Protein AF-A0A913YX14-F1 (afdb_monomer_lite)

pLDDT: mean 78.48, std 20.58, range [33.69, 98.69]

InterPro domains:
  IPR015637 Uracil DNA glycosylase family 2 [PTHR12159] (102-197)
  IPR015637 Uracil DNA glycosylase family 2 [cd10028] (63-184)
  IPR036895 Uracil-DNA glycosylase-like domain superfamily [G3DSA:3.40.470.10] (45-101)
  IPR036895 Uracil-DNA glycosylase-like domain superfamily [G3DSA:3.40.470.10] (102-198)
  IPR036895 Uracil-DNA glycosylase-like domain superfamily [SSF52141] (63-187)

Structure (mmCIF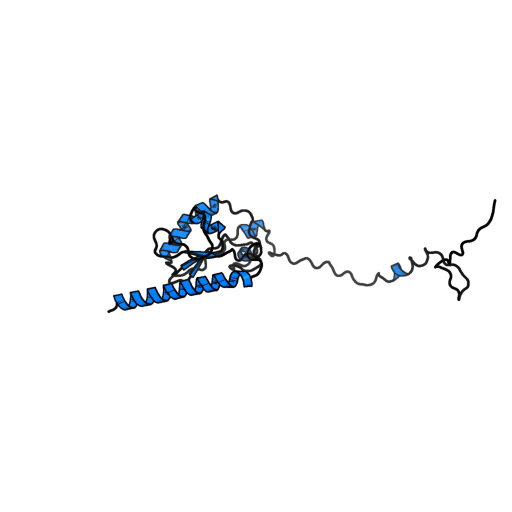, N/CA/C/O backbone):
data_AF-A0A913YX14-F1
#
_entry.id   AF-A0A913YX14-F1
#
loop_
_atom_site.group_PDB
_atom_site.id
_atom_site.type_symbol
_atom_site.label_atom_id
_atom_site.label_alt_id
_atom_site.label_comp_id
_atom_site.label_asym_id
_atom_site.label_entity_id
_atom_site.label_seq_id
_atom_site.pdbx_PDB_ins_code
_atom_site.Cartn_x
_atom_site.Cartn_y
_atom_site.Cartn_z
_atom_site.occupancy
_atom_site.B_iso_or_equiv
_atom_site.auth_seq_id
_atom_site.auth_comp_id
_atom_site.auth_asym_id
_atom_site.auth_atom_id
_atom_site.pdbx_PDB_model_num
ATOM 1 N N . MET A 1 1 ? 92.300 -2.527 -10.735 1.00 35.91 1 MET A N 1
ATOM 2 C CA . MET A 1 1 ? 92.884 -2.966 -12.023 1.00 35.91 1 MET A CA 1
ATOM 3 C C . MET A 1 1 ? 92.199 -4.258 -12.476 1.00 35.91 1 MET A C 1
ATOM 5 O O . MET A 1 1 ? 92.149 -5.190 -11.700 1.00 35.91 1 MET A O 1
ATOM 9 N N . SER A 1 2 ? 91.620 -4.239 -13.685 1.00 35.34 2 SER A N 1
ATOM 10 C CA . SER A 1 2 ? 91.289 -5.329 -14.642 1.00 35.34 2 SER A CA 1
ATOM 11 C C . SER A 1 2 ? 91.090 -6.815 -14.227 1.00 35.34 2 SER A C 1
ATOM 13 O O . SER A 1 2 ? 92.033 -7.446 -13.771 1.00 35.34 2 SER A O 1
ATOM 15 N N . ARG A 1 3 ? 89.960 -7.374 -14.738 1.00 33.69 3 ARG A N 1
ATOM 16 C CA . ARG A 1 3 ? 89.707 -8.730 -15.339 1.00 33.69 3 ARG A CA 1
ATOM 17 C C . ARG A 1 3 ? 89.518 -9.923 -14.370 1.00 33.69 3 ARG A C 1
ATOM 19 O O . ARG A 1 3 ? 90.285 -10.053 -13.439 1.00 33.69 3 ARG A O 1
ATOM 26 N N . LYS A 1 4 ? 88.592 -10.888 -14.544 1.00 34.22 4 LYS A N 1
ATOM 27 C CA . LYS A 1 4 ? 87.641 -11.271 -15.621 1.00 34.22 4 LYS A CA 1
ATOM 28 C C . LYS A 1 4 ? 86.562 -12.244 -15.060 1.00 34.22 4 LYS A C 1
ATOM 30 O O . LYS A 1 4 ? 86.900 -13.183 -14.360 1.00 34.22 4 LYS A O 1
ATOM 35 N N . THR A 1 5 ? 85.300 -12.003 -15.432 1.00 39.81 5 THR A N 1
ATOM 36 C CA . THR A 1 5 ? 84.195 -12.910 -15.857 1.00 39.81 5 THR A CA 1
ATOM 37 C C . THR A 1 5 ? 84.212 -14.427 -15.553 1.00 39.81 5 THR A C 1
ATOM 39 O O . THR A 1 5 ? 85.105 -15.122 -16.032 1.00 39.81 5 THR A O 1
ATOM 42 N N . LYS A 1 6 ? 83.086 -14.975 -15.056 1.00 36.31 6 LYS A N 1
ATOM 43 C CA . LYS A 1 6 ? 82.049 -15.690 -15.849 1.00 36.31 6 LYS A CA 1
ATOM 44 C C . LYS A 1 6 ? 80.858 -16.094 -14.961 1.00 36.31 6 LYS A C 1
ATOM 46 O O . LYS A 1 6 ? 81.024 -16.697 -13.914 1.00 36.31 6 LYS A O 1
ATOM 51 N N . SER A 1 7 ? 79.663 -15.726 -15.410 1.00 39.03 7 SER A N 1
ATOM 52 C CA . SER A 1 7 ? 78.374 -16.196 -14.914 1.00 39.03 7 SER A CA 1
ATOM 53 C C . SER A 1 7 ? 78.055 -17.554 -15.541 1.00 39.03 7 SER A C 1
ATOM 55 O O . SER A 1 7 ? 77.876 -17.617 -16.762 1.00 39.03 7 SER A O 1
ATOM 57 N N . ASP A 1 8 ? 77.913 -18.602 -14.739 1.00 40.41 8 ASP A N 1
ATOM 58 C CA . ASP A 1 8 ? 77.269 -19.836 -15.188 1.00 40.41 8 ASP A CA 1
ATOM 59 C C . ASP A 1 8 ? 75.753 -19.615 -15.183 1.00 40.41 8 ASP A C 1
ATOM 61 O O . ASP A 1 8 ? 75.059 -19.785 -14.183 1.00 40.41 8 ASP A O 1
ATOM 65 N N . ARG A 1 9 ? 75.235 -19.144 -16.323 1.00 42.22 9 ARG A N 1
ATOM 66 C CA . ARG A 1 9 ? 73.801 -19.159 -16.617 1.00 42.22 9 ARG A CA 1
ATOM 67 C C . ARG A 1 9 ? 73.435 -20.570 -17.054 1.00 42.22 9 ARG A C 1
ATOM 69 O O . ARG A 1 9 ? 73.739 -20.961 -18.178 1.00 42.22 9 ARG A O 1
ATOM 76 N N . PHE A 1 10 ? 72.770 -21.314 -16.179 1.00 44.78 10 PHE A N 1
ATOM 77 C CA . PHE A 1 10 ? 72.091 -22.546 -16.560 1.00 44.78 10 PHE A CA 1
ATOM 78 C C . PHE A 1 10 ? 70.948 -22.181 -17.523 1.00 44.78 10 PHE A C 1
ATOM 80 O O . PHE A 1 10 ? 70.023 -21.461 -17.147 1.00 44.78 10 PHE A O 1
ATOM 87 N N . SER A 1 11 ? 71.048 -22.606 -18.785 1.00 47.22 11 SER A N 1
ATOM 88 C CA . SER A 1 11 ? 69.952 -22.474 -19.749 1.00 47.22 11 SER A CA 1
ATOM 89 C C . SER A 1 11 ? 68.851 -23.471 -19.370 1.00 47.22 11 SER A C 1
ATOM 91 O O . SER A 1 11 ? 69.156 -24.659 -19.253 1.00 47.22 11 SER A O 1
ATOM 93 N N . PRO A 1 12 ? 67.585 -23.050 -19.206 1.00 48.34 12 PRO A N 1
ATOM 94 C CA . PRO A 1 12 ? 66.487 -23.953 -18.852 1.00 48.34 12 PRO A CA 1
ATOM 95 C C . PRO A 1 12 ? 66.099 -24.937 -19.977 1.00 48.34 12 PRO A C 1
ATOM 97 O O . PRO A 1 12 ? 65.164 -25.710 -19.801 1.00 48.34 12 PRO A O 1
ATOM 100 N N . TYR A 1 13 ? 66.816 -24.937 -21.108 1.00 51.72 13 TYR A N 1
ATOM 101 C CA . TYR A 1 13 ? 66.535 -25.755 -22.298 1.00 51.72 13 TYR A CA 1
ATOM 102 C C . TYR A 1 13 ? 67.605 -26.818 -22.599 1.00 51.72 13 TYR A C 1
ATOM 104 O O . TYR A 1 13 ? 67.686 -27.327 -23.719 1.00 51.72 13 TYR A O 1
ATOM 112 N N . PHE A 1 14 ? 68.451 -27.143 -21.619 1.00 46.97 14 PHE A N 1
ATOM 113 C CA . PHE A 1 14 ? 69.455 -28.196 -21.757 1.00 46.97 14 PHE A CA 1
ATOM 114 C C . PHE A 1 14 ? 68.941 -29.519 -21.172 1.00 46.97 14 PHE A C 1
ATOM 116 O O . PHE A 1 14 ? 68.835 -29.662 -19.953 1.00 46.97 14 PHE A O 1
ATOM 123 N N . ASP A 1 15 ? 68.642 -30.493 -22.036 1.00 57.53 15 ASP A N 1
ATOM 124 C CA . ASP A 1 15 ? 68.342 -31.865 -21.617 1.00 57.53 15 ASP A CA 1
ATOM 125 C C . ASP A 1 15 ? 69.644 -32.663 -21.452 1.00 57.53 15 ASP A C 1
ATOM 127 O O . ASP A 1 15 ? 70.332 -33.013 -22.415 1.00 57.53 15 ASP A O 1
ATOM 131 N N . SER A 1 16 ? 69.973 -32.985 -20.203 1.00 50.22 16 SER A N 1
ATOM 132 C CA . SER A 1 16 ? 71.196 -33.703 -19.840 1.00 50.22 16 SER A CA 1
ATOM 133 C C . SER A 1 16 ? 71.209 -35.177 -20.258 1.00 50.22 16 SER A C 1
ATOM 135 O O . SER A 1 16 ? 72.266 -35.803 -20.182 1.00 50.22 16 SER A O 1
ATOM 137 N N . ARG A 1 17 ? 70.085 -35.743 -20.726 1.00 54.53 17 ARG A N 1
ATOM 138 C CA . ARG A 1 17 ? 70.026 -37.132 -21.221 1.00 54.53 17 ARG A CA 1
ATOM 139 C C . ARG A 1 17 ? 70.311 -37.270 -22.715 1.00 54.53 17 ARG A C 1
ATOM 141 O O . ARG A 1 17 ? 70.798 -38.319 -23.125 1.00 54.53 17 ARG A O 1
ATOM 148 N N . SER A 1 18 ? 70.048 -36.239 -23.518 1.00 62.12 18 SER A N 1
ATOM 149 C CA . SER A 1 18 ? 70.254 -36.261 -24.976 1.00 62.12 18 SER A CA 1
ATOM 150 C C . SER A 1 18 ? 71.426 -35.394 -25.458 1.00 62.12 18 SER A C 1
ATOM 152 O O . SER A 1 18 ? 71.851 -35.528 -26.607 1.00 62.12 18 SER A O 1
ATOM 154 N N . GLY A 1 19 ? 71.975 -34.529 -24.595 1.00 50.75 19 GLY A N 1
ATOM 155 C CA . GLY A 1 19 ? 73.157 -33.710 -24.888 1.00 50.75 19 GLY A CA 1
ATOM 156 C C . GLY A 1 19 ? 72.923 -32.598 -25.917 1.00 50.75 19 GLY A C 1
ATOM 157 O O . GLY A 1 19 ? 73.887 -32.089 -26.490 1.00 50.75 19 GLY A O 1
ATOM 158 N N . LYS A 1 20 ? 71.663 -32.221 -26.175 1.00 51.16 20 LYS A N 1
ATOM 159 C CA . LYS A 1 20 ? 71.279 -31.196 -27.160 1.00 51.16 20 LYS A CA 1
ATOM 160 C C . LYS A 1 20 ? 70.560 -30.019 -26.494 1.00 51.16 20 LYS A C 1
ATOM 162 O O . LYS A 1 20 ? 69.880 -30.174 -25.484 1.00 51.16 20 LYS A O 1
ATOM 167 N N . CYS A 1 21 ? 70.721 -28.832 -27.080 1.00 46.94 21 CYS A N 1
ATOM 168 C CA . CYS A 1 21 ? 69.968 -27.629 -26.722 1.00 46.94 21 CYS A CA 1
ATOM 169 C C . CYS A 1 21 ? 68.785 -27.496 -27.692 1.00 46.94 21 CYS A C 1
ATOM 171 O O . CYS A 1 21 ? 69.006 -27.510 -28.905 1.00 46.94 21 CYS A O 1
ATOM 173 N N . HIS A 1 22 ? 67.559 -27.406 -27.175 1.00 51.97 22 HIS A N 1
ATOM 174 C CA . HIS A 1 22 ? 66.344 -27.262 -27.985 1.00 51.97 22 HIS A CA 1
ATOM 175 C C . HIS A 1 22 ? 65.897 -25.796 -28.055 1.00 51.97 22 HIS A C 1
ATOM 177 O O . HIS A 1 22 ? 65.994 -25.071 -27.066 1.00 51.97 22 HIS A O 1
ATOM 183 N N . ASP A 1 23 ? 65.417 -25.368 -29.225 1.00 51.97 23 ASP A N 1
ATOM 184 C CA . ASP A 1 23 ? 64.953 -23.998 -29.462 1.00 51.97 23 ASP A CA 1
ATOM 185 C C . ASP A 1 23 ? 63.479 -23.825 -29.051 1.00 51.97 23 ASP A C 1
ATOM 187 O O . ASP A 1 23 ? 62.656 -24.727 -29.238 1.00 51.97 23 ASP A O 1
ATOM 191 N N . ALA A 1 24 ? 63.136 -22.662 -28.494 1.00 52.28 24 ALA A N 1
ATOM 192 C CA . ALA A 1 24 ? 61.849 -22.409 -27.836 1.00 52.28 24 ALA A CA 1
ATOM 193 C C . ALA A 1 24 ? 60.639 -22.443 -28.792 1.00 52.28 24 ALA A C 1
ATOM 195 O O . ALA A 1 24 ? 59.508 -22.600 -28.341 1.00 52.28 24 ALA A O 1
ATOM 196 N N . GLN A 1 25 ? 60.861 -22.331 -30.104 1.00 55.25 25 GLN A N 1
ATOM 197 C CA . GLN A 1 25 ? 59.789 -22.312 -31.106 1.00 55.25 25 GLN A CA 1
ATOM 198 C C . GLN A 1 25 ? 59.193 -23.696 -31.407 1.00 55.25 25 GLN A C 1
ATOM 200 O O . GLN A 1 25 ? 58.053 -23.773 -31.848 1.00 55.25 25 GLN A O 1
ATOM 205 N N . GLN A 1 26 ? 59.901 -24.799 -31.137 1.00 51.81 26 GLN A N 1
ATOM 206 C CA . GLN A 1 26 ? 59.455 -26.133 -31.579 1.00 51.81 26 GLN A CA 1
ATOM 207 C C . GLN A 1 26 ? 58.460 -26.834 -30.636 1.00 51.81 26 GLN A C 1
ATOM 209 O O . GLN A 1 26 ? 57.865 -27.831 -31.027 1.00 51.81 26 GLN A O 1
ATOM 214 N N . LEU A 1 27 ? 58.230 -26.319 -29.423 1.00 48.91 27 LEU A N 1
ATOM 215 C CA . LEU A 1 27 ? 57.222 -26.867 -28.495 1.00 48.91 27 LEU A CA 1
ATOM 216 C C . LEU A 1 27 ? 55.849 -26.189 -28.611 1.00 48.91 27 LEU A C 1
ATOM 218 O O . LEU A 1 27 ? 54.886 -26.662 -28.008 1.00 48.91 27 LEU A O 1
ATOM 222 N N . GLN A 1 28 ? 55.744 -25.099 -29.375 1.00 50.16 28 GLN A N 1
ATOM 223 C CA . GLN A 1 28 ? 54.485 -24.374 -29.554 1.00 50.16 28 GLN A CA 1
ATOM 224 C C . GLN A 1 28 ? 53.610 -24.998 -30.654 1.00 50.16 28 GLN A C 1
ATOM 226 O O . GLN A 1 28 ? 52.394 -25.050 -30.502 1.00 50.16 28 GLN A O 1
ATOM 231 N N . ASP A 1 29 ? 54.220 -25.592 -31.683 1.00 42.31 29 ASP A N 1
ATOM 232 C CA . ASP A 1 29 ? 53.485 -26.157 -32.822 1.00 42.31 29 ASP A CA 1
ATOM 233 C C . ASP A 1 29 ? 52.867 -27.548 -32.546 1.00 42.31 29 ASP A C 1
ATOM 235 O O . ASP A 1 29 ? 51.901 -27.938 -33.204 1.00 42.31 29 ASP A O 1
ATOM 239 N N . GLU A 1 30 ? 53.346 -28.303 -31.545 1.00 41.38 30 GLU A N 1
ATOM 240 C CA . GLU A 1 30 ? 52.753 -29.609 -31.191 1.00 41.38 30 GLU A CA 1
ATOM 241 C C . GLU A 1 30 ? 51.518 -29.506 -30.278 1.00 41.38 30 GLU A C 1
ATOM 243 O O . GLU A 1 30 ? 50.657 -30.390 -30.323 1.00 41.38 30 GLU A O 1
ATOM 248 N N . GLN A 1 31 ? 51.363 -28.426 -29.499 1.00 44.22 31 GLN A N 1
ATOM 249 C CA . GLN A 1 31 ? 50.178 -28.231 -28.644 1.00 44.22 31 GLN A CA 1
ATOM 250 C C . GLN A 1 31 ? 48.944 -27.736 -29.417 1.00 44.22 31 GLN A C 1
ATOM 252 O O . GLN A 1 31 ? 47.815 -28.042 -29.021 1.00 44.22 31 GLN A O 1
ATOM 257 N N . ASP A 1 32 ? 49.133 -27.061 -30.554 1.00 42.53 32 ASP A N 1
ATOM 258 C CA . ASP A 1 32 ? 48.031 -26.513 -31.357 1.00 42.53 32 ASP A CA 1
ATOM 259 C C . ASP A 1 32 ? 47.361 -27.542 -32.292 1.00 42.53 32 ASP A C 1
ATOM 261 O O . ASP A 1 32 ? 46.263 -27.302 -32.799 1.00 42.53 32 ASP A O 1
ATOM 265 N N . SER A 1 33 ? 47.940 -28.737 -32.478 1.00 41.22 33 SER A N 1
ATOM 266 C CA . SER A 1 33 ? 47.379 -29.750 -33.394 1.00 41.22 33 SER A CA 1
ATOM 267 C C . SER A 1 33 ? 46.346 -30.705 -32.764 1.00 41.22 33 SER A C 1
ATOM 269 O O . SER A 1 33 ? 45.585 -31.348 -33.492 1.00 41.22 33 SER A O 1
ATOM 271 N N . GLN A 1 34 ? 46.240 -30.775 -31.428 1.00 46.25 34 GLN A N 1
ATOM 272 C CA . GLN A 1 34 ? 45.326 -31.704 -30.731 1.00 46.25 34 GLN A CA 1
ATOM 273 C C . GLN A 1 34 ? 44.013 -31.089 -30.208 1.00 46.25 34 GLN A C 1
ATOM 275 O O . GLN A 1 34 ? 43.142 -31.825 -29.743 1.00 46.25 34 GLN A O 1
ATOM 280 N N . THR A 1 35 ? 43.787 -29.778 -30.330 1.00 38.97 35 THR A N 1
ATOM 281 C CA . THR A 1 35 ? 42.553 -29.131 -29.825 1.00 38.97 35 THR A CA 1
ATOM 282 C C . THR A 1 35 ? 41.405 -29.056 -30.846 1.00 38.97 35 THR A C 1
ATOM 284 O O . THR A 1 35 ? 40.306 -28.608 -30.517 1.00 38.97 35 THR A O 1
ATOM 287 N N . SER A 1 36 ? 41.582 -29.577 -32.065 1.00 39.69 36 SER A N 1
ATOM 288 C CA . SER A 1 36 ? 40.618 -29.438 -33.175 1.00 39.69 36 SER A CA 1
ATOM 289 C C . SER A 1 36 ? 39.497 -30.495 -33.245 1.00 39.69 36 SER A C 1
ATOM 291 O O . SER A 1 36 ? 38.792 -30.583 -34.252 1.00 39.69 36 SER A O 1
ATOM 293 N N . LYS A 1 37 ? 39.259 -31.287 -32.188 1.00 46.41 37 LYS A N 1
ATOM 294 C CA . LYS A 1 37 ? 38.166 -32.288 -32.150 1.00 46.41 37 LYS A CA 1
ATOM 295 C C . LYS A 1 37 ? 37.325 -32.257 -30.871 1.00 46.41 37 LYS A C 1
ATOM 297 O O . LYS A 1 37 ? 37.043 -33.288 -30.271 1.00 46.41 37 LYS A O 1
ATOM 302 N N . LEU A 1 38 ? 36.842 -31.080 -30.484 1.00 39.75 38 LEU A N 1
ATOM 303 C CA . LEU A 1 38 ? 35.671 -30.955 -29.611 1.00 39.75 38 LEU A CA 1
ATOM 304 C C . LEU A 1 38 ? 34.629 -30.118 -30.348 1.00 39.75 38 LEU A C 1
ATOM 306 O O . LEU A 1 38 ? 34.798 -28.918 -30.539 1.00 39.75 38 LEU A O 1
ATOM 310 N N . GLY A 1 39 ? 33.575 -30.791 -30.818 1.00 39.62 39 GLY A N 1
ATOM 311 C CA . GLY A 1 39 ? 32.507 -30.193 -31.610 1.00 39.62 39 GLY A CA 1
ATOM 312 C C . GLY A 1 39 ? 31.991 -28.894 -30.996 1.00 39.62 39 GLY A C 1
ATOM 313 O O . GLY A 1 39 ? 31.708 -28.820 -29.797 1.00 39.62 39 GLY A O 1
ATOM 314 N N . SER A 1 40 ? 31.864 -27.873 -31.840 1.00 40.78 40 SER A N 1
ATOM 315 C CA . SER A 1 40 ? 31.300 -26.576 -31.496 1.00 40.78 40 SER A CA 1
ATOM 316 C C . SER A 1 40 ? 29.893 -26.764 -30.926 1.00 40.78 40 SER A C 1
ATOM 318 O O . SER A 1 40 ? 28.917 -26.911 -31.666 1.00 40.78 40 SER A O 1
ATOM 320 N N . LYS A 1 41 ? 29.752 -26.754 -29.598 1.00 48.00 41 LYS A N 1
ATOM 321 C CA . LYS A 1 41 ? 28.442 -26.528 -28.991 1.00 48.00 41 LYS A CA 1
ATOM 322 C C . LYS A 1 41 ? 28.035 -25.122 -29.411 1.00 48.00 41 LYS A C 1
ATOM 324 O O . LYS A 1 41 ? 28.685 -24.159 -29.009 1.00 48.00 41 LYS A O 1
ATOM 329 N N . SER A 1 42 ? 26.992 -25.008 -30.240 1.00 41.03 42 SER A N 1
ATOM 330 C CA . SER A 1 42 ? 26.415 -23.710 -30.597 1.00 41.03 42 SER A CA 1
ATOM 331 C C . SER A 1 42 ? 26.223 -22.895 -29.314 1.00 41.03 42 SER A C 1
ATOM 333 O O . SER A 1 42 ? 25.765 -23.487 -28.324 1.00 41.03 42 SER A O 1
ATOM 335 N N . PRO A 1 43 ? 26.525 -21.586 -29.287 1.00 46.28 43 PRO A N 1
ATOM 336 C CA . PRO A 1 43 ? 26.246 -20.777 -28.112 1.00 46.28 43 PRO A CA 1
ATOM 337 C C . PRO A 1 43 ? 24.769 -20.969 -27.764 1.00 46.28 43 PRO A C 1
ATOM 339 O O . PRO A 1 43 ? 23.896 -20.668 -28.579 1.00 46.28 43 PRO A O 1
ATOM 342 N N . ARG A 1 44 ? 24.476 -21.548 -26.587 1.00 48.31 44 ARG A N 1
ATOM 343 C CA . ARG A 1 44 ? 23.097 -21.649 -26.097 1.00 48.31 44 ARG A CA 1
ATOM 344 C C . ARG A 1 44 ? 22.567 -20.223 -26.106 1.00 48.31 44 ARG A C 1
ATOM 346 O O . ARG A 1 44 ? 23.025 -19.410 -25.302 1.00 48.31 44 ARG A O 1
ATOM 353 N N . LYS A 1 45 ? 21.659 -19.907 -27.038 1.00 51.69 45 LYS A N 1
ATOM 354 C CA . LYS A 1 45 ? 20.959 -18.621 -27.054 1.00 51.69 45 LYS A CA 1
ATOM 355 C C . LYS A 1 45 ? 20.442 -18.425 -25.633 1.00 51.69 45 LYS A C 1
ATOM 357 O O . LYS A 1 45 ? 19.685 -19.266 -25.148 1.00 51.69 45 LYS A O 1
ATOM 362 N N . ARG A 1 46 ? 20.921 -17.390 -24.930 1.00 53.38 46 ARG A N 1
ATOM 363 C CA . ARG A 1 46 ? 20.366 -17.027 -23.620 1.00 53.38 46 ARG A CA 1
ATOM 364 C C . ARG A 1 46 ? 18.862 -16.934 -23.831 1.00 53.38 46 ARG A C 1
ATOM 366 O O . ARG A 1 46 ? 18.433 -16.163 -24.687 1.00 53.38 46 ARG A O 1
ATOM 373 N N . ALA A 1 47 ? 18.096 -17.755 -23.114 1.00 60.50 47 ALA A N 1
ATOM 374 C CA . ALA A 1 47 ? 16.646 -17.672 -23.157 1.00 60.50 47 ALA A CA 1
ATOM 375 C C . ALA A 1 47 ? 16.274 -16.206 -22.920 1.00 60.50 47 ALA A C 1
ATOM 377 O O . ALA A 1 47 ? 16.733 -15.597 -21.945 1.00 60.50 47 ALA A O 1
ATOM 378 N N . ARG A 1 48 ? 15.545 -15.611 -23.867 1.00 68.50 48 ARG A N 1
ATOM 379 C CA . ARG A 1 48 ? 15.108 -14.226 -23.736 1.00 68.50 48 ARG A CA 1
ATOM 380 C C . ARG A 1 48 ? 14.279 -14.135 -22.458 1.00 68.50 48 ARG A C 1
ATOM 382 O O . ARG A 1 48 ? 13.351 -14.913 -22.254 1.00 68.50 48 ARG A O 1
ATOM 389 N N . LYS A 1 49 ? 14.657 -13.212 -21.574 1.00 77.88 49 LYS A N 1
ATOM 390 C CA . LYS A 1 49 ? 14.113 -13.107 -20.212 1.00 77.88 49 LYS A CA 1
ATOM 391 C C . LYS A 1 49 ? 12.584 -12.932 -20.179 1.00 77.88 49 LYS A C 1
ATOM 393 O O . LYS A 1 49 ? 11.965 -13.327 -19.197 1.00 77.88 49 LYS A O 1
ATOM 398 N N . TYR A 1 50 ? 12.014 -12.357 -21.238 1.00 86.12 50 TYR A N 1
ATOM 399 C CA . TYR A 1 50 ? 10.594 -12.033 -21.387 1.00 86.12 50 TYR A CA 1
ATOM 400 C C . TYR A 1 50 ? 9.981 -12.663 -22.653 1.00 86.12 50 TYR A C 1
ATOM 402 O O . TYR A 1 50 ? 9.099 -12.084 -23.282 1.00 86.12 50 TYR A O 1
ATOM 410 N N . GLY A 1 51 ? 10.467 -13.841 -23.062 1.00 86.31 51 GLY A N 1
ATOM 411 C CA . GLY A 1 51 ? 10.036 -14.463 -24.318 1.00 86.31 51 GLY A CA 1
ATOM 412 C C . GLY A 1 51 ? 10.379 -13.572 -25.512 1.00 86.31 51 GLY A C 1
ATOM 413 O O . GLY A 1 51 ? 11.506 -13.092 -25.606 1.00 86.31 51 GLY A O 1
ATOM 414 N N . ASP A 1 52 ? 9.420 -13.323 -26.400 1.00 88.56 52 ASP A N 1
ATOM 415 C CA . ASP A 1 52 ? 9.629 -12.475 -27.582 1.00 88.56 52 ASP A CA 1
ATOM 416 C C . ASP A 1 52 ? 9.343 -10.986 -27.363 1.00 88.56 52 ASP A C 1
ATOM 418 O O . ASP A 1 52 ? 9.565 -10.192 -28.273 1.00 88.56 52 ASP A O 1
ATOM 422 N N . MET A 1 53 ? 8.925 -10.597 -26.156 1.00 88.12 53 MET A N 1
ATOM 423 C CA . MET A 1 53 ? 8.626 -9.204 -25.832 1.00 88.12 53 MET A CA 1
ATOM 424 C C . MET A 1 53 ? 9.890 -8.410 -25.485 1.00 88.12 53 MET A C 1
ATOM 426 O O . MET A 1 53 ? 10.793 -8.886 -24.784 1.00 88.12 53 MET A O 1
ATOM 430 N N . THR A 1 54 ? 9.920 -7.161 -25.930 1.00 89.50 54 THR A N 1
ATOM 431 C CA . THR A 1 54 ? 10.876 -6.137 -25.490 1.00 89.50 54 THR A CA 1
ATOM 432 C C . THR A 1 54 ? 10.555 -5.650 -24.072 1.00 89.50 54 THR A C 1
ATOM 434 O O . THR A 1 54 ? 9.447 -5.837 -23.567 1.00 89.50 54 THR A O 1
ATOM 437 N N . GLU A 1 55 ? 11.519 -5.006 -23.399 1.00 85.19 55 GLU A N 1
ATOM 438 C CA . GLU A 1 55 ? 11.265 -4.437 -22.065 1.00 85.19 55 GLU A CA 1
ATOM 439 C C . GLU A 1 55 ? 10.154 -3.373 -22.109 1.00 85.19 55 GLU A C 1
ATOM 441 O O . GLU A 1 55 ? 9.298 -3.374 -21.228 1.00 85.19 55 GLU A O 1
ATOM 446 N N . ASP A 1 56 ? 10.101 -2.547 -23.158 1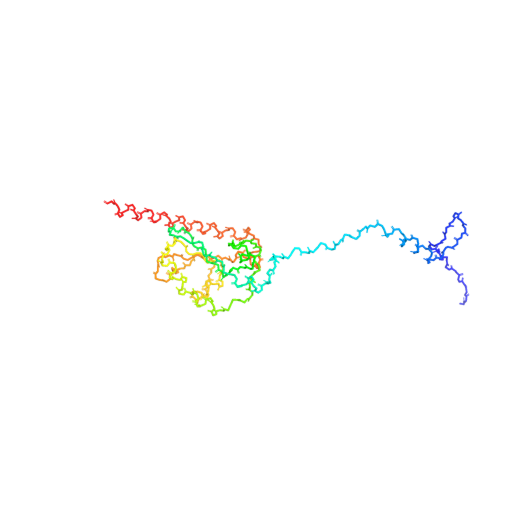.00 85.12 56 ASP A N 1
ATOM 447 C CA . ASP A 1 56 ? 9.085 -1.498 -23.329 1.00 85.12 56 ASP A CA 1
ATOM 448 C C . ASP A 1 56 ? 7.671 -2.061 -23.515 1.00 85.12 56 ASP A C 1
ATOM 450 O O . ASP A 1 56 ? 6.701 -1.509 -22.993 1.00 85.12 56 ASP A O 1
ATOM 454 N N . GLU A 1 57 ? 7.529 -3.176 -24.235 1.00 89.25 57 GLU A N 1
ATOM 455 C CA . GLU A 1 57 ? 6.242 -3.869 -24.366 1.00 89.25 57 GLU A CA 1
ATOM 456 C C . GLU A 1 57 ? 5.799 -4.464 -23.030 1.00 89.25 57 GLU A C 1
ATOM 458 O O . GLU A 1 57 ? 4.630 -4.351 -22.663 1.00 89.25 57 GLU A O 1
ATOM 463 N N . VAL A 1 58 ? 6.732 -5.034 -22.262 1.00 88.06 58 VAL A N 1
ATOM 464 C CA . VAL A 1 58 ? 6.444 -5.549 -20.917 1.00 88.06 58 VAL A CA 1
ATOM 465 C C . VAL A 1 58 ? 6.075 -4.419 -19.952 1.00 88.06 58 VAL A C 1
ATOM 467 O O . VAL A 1 58 ? 5.208 -4.619 -19.103 1.00 88.06 58 VAL A O 1
ATOM 470 N N . MET A 1 59 ? 6.673 -3.227 -20.074 1.00 82.50 59 MET A N 1
ATOM 471 C CA . MET A 1 59 ? 6.319 -2.068 -19.238 1.00 82.50 59 MET A CA 1
ATOM 472 C C . MET A 1 59 ? 4.877 -1.596 -19.442 1.00 82.50 59 MET A C 1
ATOM 474 O O . MET A 1 59 ? 4.297 -1.035 -18.515 1.00 82.50 59 MET A O 1
ATOM 478 N N . LYS A 1 60 ? 4.300 -1.825 -20.626 1.00 86.44 60 LYS A N 1
ATOM 479 C CA . LYS A 1 60 ? 2.913 -1.452 -20.945 1.00 86.44 60 LYS A CA 1
ATOM 480 C C . LYS A 1 60 ? 1.885 -2.462 -20.430 1.00 86.44 60 LYS A C 1
ATOM 482 O O . LYS A 1 60 ? 0.691 -2.172 -20.459 1.00 86.44 60 LYS A O 1
ATOM 487 N N . LEU A 1 61 ? 2.319 -3.640 -19.976 1.00 88.12 61 LEU A N 1
ATOM 488 C CA . LEU A 1 61 ? 1.412 -4.641 -19.425 1.00 88.12 61 LEU A CA 1
ATOM 489 C C . LEU A 1 61 ? 0.867 -4.183 -18.071 1.00 88.12 61 LEU A C 1
ATOM 491 O O . LEU A 1 61 ? 1.616 -3.879 -17.140 1.00 88.12 61 LEU A O 1
ATOM 495 N N . LEU A 1 62 ? -0.458 -4.203 -17.953 1.00 86.50 62 LEU A N 1
ATOM 496 C CA . LEU A 1 62 ? -1.140 -3.994 -16.685 1.00 86.50 62 LEU A CA 1
ATOM 497 C C . LEU A 1 62 ? -1.128 -5.287 -15.872 1.00 86.50 62 LEU A C 1
ATOM 499 O O . LEU A 1 62 ? -1.316 -6.382 -16.403 1.00 86.50 62 LEU A O 1
ATOM 503 N N . LEU A 1 63 ? -0.941 -5.149 -14.562 1.00 88.38 63 LEU A N 1
ATOM 504 C CA . LEU A 1 63 ? -1.086 -6.248 -13.620 1.00 88.38 63 LEU A CA 1
ATOM 505 C C . LEU A 1 63 ? -2.442 -6.104 -12.915 1.00 88.38 63 LEU A C 1
ATOM 507 O O . LEU A 1 63 ? -2.620 -5.116 -12.205 1.00 88.38 63 LEU A O 1
ATOM 511 N N . PRO A 1 64 ? -3.387 -7.047 -13.087 1.00 90.50 64 PRO A N 1
ATOM 512 C CA . PRO A 1 64 ? -4.700 -6.940 -12.465 1.00 90.50 64 PRO A CA 1
ATOM 513 C C . PRO A 1 64 ? -4.627 -6.873 -10.937 1.00 90.50 64 PRO A C 1
ATOM 515 O O . PRO A 1 64 ? -3.886 -7.633 -10.295 1.00 90.50 64 PRO A O 1
ATOM 518 N N . ASP A 1 65 ? -5.451 -6.001 -10.360 1.00 93.00 65 ASP A N 1
ATOM 519 C CA . ASP A 1 65 ? -5.657 -5.931 -8.917 1.00 93.00 65 ASP A CA 1
ATOM 520 C C . ASP A 1 65 ? -6.246 -7.255 -8.410 1.00 93.00 65 ASP A C 1
ATOM 522 O O . ASP A 1 65 ? -7.177 -7.814 -8.992 1.00 93.00 65 ASP A O 1
ATOM 526 N N . ARG A 1 66 ? -5.696 -7.772 -7.308 1.00 94.06 66 ARG A N 1
ATOM 527 C CA . ARG A 1 66 ? -6.205 -8.965 -6.616 1.00 94.06 66 ARG A CA 1
ATOM 528 C C . ARG A 1 66 ? -6.897 -8.517 -5.336 1.00 94.06 66 ARG A C 1
ATOM 530 O O . ARG A 1 66 ? -6.292 -8.529 -4.270 1.00 94.06 66 ARG A O 1
ATOM 537 N N . VAL A 1 67 ? -8.131 -8.043 -5.481 1.00 94.38 67 VAL A N 1
ATOM 538 C CA . VAL A 1 67 ? -8.917 -7.434 -4.402 1.00 94.38 67 VAL A CA 1
ATOM 539 C C . VAL A 1 67 ? -10.316 -8.030 -4.349 1.00 94.38 67 VAL A C 1
ATOM 541 O O . VAL A 1 67 ? -10.885 -8.361 -5.386 1.00 94.38 67 VAL A O 1
ATOM 544 N N . ASP A 1 68 ? -10.860 -8.125 -3.143 1.00 92.25 68 ASP A N 1
ATOM 545 C CA . ASP A 1 68 ? -12.224 -8.573 -2.869 1.00 92.25 68 ASP A CA 1
ATOM 546 C C . ASP A 1 68 ? -12.772 -7.814 -1.647 1.00 92.25 68 ASP A C 1
ATOM 548 O O . ASP A 1 68 ? -12.058 -7.005 -1.050 1.00 92.25 68 ASP A O 1
ATOM 552 N N . GLN A 1 69 ? -14.031 -8.027 -1.285 1.00 90.56 69 GLN A N 1
ATOM 553 C CA . GLN A 1 69 ? -14.594 -7.520 -0.035 1.00 90.56 69 GLN A CA 1
ATOM 554 C C . GLN A 1 69 ? -14.034 -8.275 1.181 1.00 90.56 69 GLN A C 1
ATOM 556 O O . GLN A 1 69 ? -13.511 -9.381 1.058 1.00 90.56 69 GLN A O 1
ATOM 561 N N . ASN A 1 70 ? -14.171 -7.683 2.373 1.00 91.75 70 ASN A N 1
ATOM 562 C CA . ASN A 1 70 ? -13.776 -8.289 3.656 1.00 91.75 70 ASN A CA 1
ATOM 563 C C . ASN A 1 70 ? -12.279 -8.637 3.751 1.00 91.75 70 ASN A C 1
ATOM 565 O O . ASN A 1 70 ? -11.891 -9.643 4.349 1.00 91.75 70 ASN A O 1
ATOM 569 N N . LEU A 1 71 ? -11.421 -7.813 3.148 1.00 96.25 71 LEU A N 1
ATOM 570 C CA . LEU A 1 71 ? -9.976 -8.006 3.227 1.00 96.25 71 LEU A CA 1
ATOM 571 C C . LEU A 1 71 ? -9.457 -7.683 4.631 1.00 96.25 71 LEU A C 1
ATOM 573 O O . LEU A 1 71 ? -9.665 -6.593 5.153 1.00 96.25 71 LEU A O 1
ATOM 577 N N . ASP A 1 72 ? -8.669 -8.588 5.204 1.00 97.62 72 ASP A N 1
ATOM 578 C CA . ASP A 1 72 ? -7.902 -8.281 6.413 1.00 97.62 72 ASP A CA 1
ATOM 579 C C . ASP A 1 72 ? -6.828 -7.209 6.107 1.00 97.62 72 ASP A C 1
ATOM 581 O O . ASP A 1 72 ? -6.632 -6.265 6.865 1.00 97.62 72 ASP A O 1
ATOM 585 N N . ILE A 1 73 ? -6.112 -7.340 4.984 1.00 98.31 73 ILE A N 1
ATOM 586 C CA . ILE A 1 73 ? -5.018 -6.437 4.598 1.00 98.31 73 ILE A CA 1
ATOM 587 C C . ILE A 1 73 ? -5.090 -6.162 3.096 1.00 98.31 73 ILE A C 1
ATOM 589 O O . ILE A 1 73 ? -5.178 -7.094 2.296 1.00 98.31 73 ILE A O 1
ATOM 593 N N . LEU A 1 74 ? -4.957 -4.893 2.709 1.00 98.00 74 LEU A N 1
ATOM 594 C CA . LEU A 1 74 ? -4.703 -4.486 1.327 1.00 98.00 74 LEU A CA 1
ATOM 595 C C . LEU A 1 74 ? -3.245 -4.039 1.168 1.00 98.00 74 LEU A C 1
ATOM 597 O O . LEU A 1 74 ? -2.857 -3.003 1.702 1.00 98.00 74 LEU A O 1
ATOM 601 N N . PHE A 1 75 ? -2.440 -4.784 0.407 1.00 97.31 75 PHE A N 1
ATOM 602 C CA . PHE A 1 75 ? -1.081 -4.359 0.055 1.00 97.31 75 PHE A CA 1
ATOM 603 C C . PHE A 1 75 ? -1.086 -3.394 -1.135 1.00 97.31 75 PHE A C 1
ATOM 605 O O . PHE A 1 75 ? -1.605 -3.709 -2.204 1.00 97.31 75 PHE A O 1
ATOM 612 N N . ILE A 1 76 ? -0.436 -2.246 -0.964 1.00 95.69 76 ILE A N 1
ATOM 613 C CA . ILE A 1 76 ? -0.332 -1.168 -1.947 1.00 95.69 76 ILE A CA 1
ATOM 614 C C . ILE A 1 76 ? 1.136 -1.056 -2.363 1.00 95.69 76 ILE A C 1
ATOM 616 O O . ILE A 1 76 ? 2.000 -0.650 -1.583 1.00 95.69 76 ILE A O 1
ATOM 620 N N . GLY A 1 77 ? 1.436 -1.491 -3.585 1.00 91.38 77 GLY A N 1
ATOM 621 C CA . GLY A 1 77 ? 2.768 -1.401 -4.184 1.00 91.38 77 GLY A CA 1
ATOM 622 C C . GLY A 1 77 ? 2.967 -0.124 -5.001 1.00 91.38 77 GLY A C 1
ATOM 623 O O . GLY A 1 77 ? 2.035 0.633 -5.228 1.00 91.38 77 GLY A O 1
ATOM 624 N N . ILE A 1 78 ? 4.200 0.095 -5.467 1.00 85.44 78 ILE A N 1
ATOM 625 C CA . ILE A 1 78 ? 4.540 1.264 -6.294 1.00 85.44 78 ILE A CA 1
ATOM 626 C C . ILE A 1 78 ? 3.980 1.128 -7.711 1.00 85.44 78 ILE A C 1
ATOM 628 O O . ILE A 1 78 ? 3.298 2.020 -8.178 1.00 85.44 78 ILE A O 1
ATOM 632 N N . ASN A 1 79 ? 4.343 0.040 -8.390 1.00 81.94 79 ASN A N 1
ATOM 633 C CA . ASN A 1 79 ? 3.870 -0.401 -9.705 1.00 81.94 79 ASN A CA 1
ATOM 634 C C . ASN A 1 79 ? 4.454 -1.797 -9.964 1.00 81.94 79 ASN A C 1
ATOM 636 O O . ASN A 1 79 ? 5.457 -2.166 -9.323 1.00 81.94 79 ASN A O 1
ATOM 640 N N . PRO A 1 80 ? 3.876 -2.578 -10.895 1.00 82.19 80 PRO A N 1
ATOM 641 C CA . PRO A 1 80 ? 4.432 -3.870 -11.262 1.00 82.19 80 PRO A CA 1
ATOM 642 C C . PRO A 1 80 ? 5.861 -3.713 -11.799 1.00 82.19 80 PRO A C 1
ATOM 644 O O . PRO A 1 80 ? 6.140 -2.898 -12.673 1.00 82.19 80 PRO A O 1
ATOM 647 N N . GLY A 1 81 ? 6.797 -4.504 -11.269 1.00 85.00 81 GLY A N 1
ATOM 648 C CA . GLY A 1 81 ? 8.109 -4.663 -11.901 1.00 85.00 81 GLY A CA 1
ATOM 649 C C . GLY A 1 81 ? 7.988 -5.492 -13.181 1.00 85.00 81 GLY A C 1
ATOM 650 O O . GLY A 1 81 ? 7.058 -6.287 -13.299 1.00 85.00 81 GLY A O 1
ATOM 651 N N . LEU A 1 82 ? 8.957 -5.384 -14.097 1.00 86.06 82 LEU A N 1
ATOM 652 C CA . LEU A 1 82 ? 8.933 -6.084 -15.396 1.00 86.06 82 LEU A CA 1
ATOM 653 C C . LEU A 1 82 ? 8.591 -7.579 -15.285 1.00 86.06 82 LEU A C 1
ATOM 655 O O . LEU A 1 82 ? 7.778 -8.101 -16.034 1.00 86.06 82 LEU A O 1
ATOM 659 N N . THR A 1 83 ? 9.193 -8.283 -14.323 1.00 88.19 83 THR A N 1
ATOM 660 C CA . THR A 1 83 ? 8.922 -9.714 -14.112 1.00 88.19 83 THR A CA 1
ATOM 661 C C . THR A 1 83 ? 7.487 -9.969 -13.650 1.00 88.19 83 THR A C 1
ATOM 663 O O . THR A 1 83 ? 6.888 -10.953 -14.068 1.00 88.19 83 THR A O 1
ATOM 666 N N . SER A 1 84 ? 6.942 -9.103 -12.794 1.00 89.56 84 SER A N 1
ATOM 667 C CA . SER A 1 84 ? 5.562 -9.203 -12.310 1.00 89.56 84 SER A CA 1
ATOM 668 C C . SER A 1 84 ? 4.561 -8.908 -13.424 1.00 89.56 84 SER A C 1
ATOM 670 O O . SER A 1 84 ? 3.582 -9.633 -13.556 1.00 89.56 84 SER A O 1
ATOM 672 N N . ALA A 1 85 ? 4.846 -7.893 -14.246 1.00 89.38 85 ALA A N 1
ATOM 673 C CA . ALA A 1 85 ? 4.052 -7.532 -15.415 1.00 89.38 85 ALA A CA 1
ATOM 674 C C . ALA A 1 85 ? 4.036 -8.673 -16.445 1.00 89.38 85 ALA A C 1
ATOM 676 O O . ALA A 1 85 ? 2.971 -9.159 -16.807 1.00 89.38 85 ALA A O 1
ATOM 677 N N . TYR A 1 86 ? 5.213 -9.190 -16.816 1.00 90.19 86 TYR A N 1
ATOM 678 C CA . TYR A 1 86 ? 5.347 -10.306 -17.757 1.00 90.19 86 TYR A CA 1
ATOM 679 C C . TYR A 1 86 ? 4.661 -11.590 -17.271 1.00 90.19 86 TYR A C 1
ATOM 681 O O . TYR A 1 86 ? 3.999 -12.273 -18.043 1.00 90.19 86 TYR A O 1
ATOM 689 N N . LYS A 1 87 ? 4.817 -11.936 -15.986 1.00 89.81 87 LYS A N 1
ATOM 690 C CA . LYS A 1 87 ? 4.214 -13.153 -15.424 1.00 89.81 87 LYS A CA 1
ATOM 691 C C . LYS A 1 87 ? 2.733 -12.996 -15.071 1.00 89.81 87 LYS A C 1
ATOM 693 O O . LYS A 1 87 ? 2.095 -14.002 -14.794 1.00 89.81 87 LYS A O 1
ATOM 698 N N . GLY A 1 88 ? 2.201 -11.775 -14.983 1.00 90.38 88 GLY A N 1
ATOM 699 C CA . GLY A 1 88 ? 0.847 -11.541 -14.468 1.00 90.38 88 GLY A CA 1
ATOM 700 C C . GLY A 1 88 ? 0.682 -11.871 -12.975 1.00 90.38 88 GLY A C 1
ATOM 701 O O . GLY A 1 88 ? -0.429 -12.140 -12.514 1.00 90.38 88 GLY A O 1
ATOM 702 N N . HIS A 1 89 ? 1.776 -11.853 -12.206 1.00 91.19 89 HIS A N 1
ATOM 703 C CA . HIS A 1 89 ? 1.794 -12.205 -10.785 1.00 91.19 89 HIS A CA 1
ATOM 704 C C . HIS A 1 89 ? 2.476 -11.121 -9.945 1.00 91.19 89 HIS A C 1
ATOM 706 O O . HIS A 1 89 ? 3.580 -10.669 -10.254 1.00 91.19 89 HIS A O 1
ATOM 712 N N . HIS A 1 90 ? 1.839 -10.731 -8.839 1.00 90.56 90 HIS A N 1
ATOM 713 C CA . HIS A 1 90 ? 2.395 -9.770 -7.883 1.00 90.56 90 HIS A CA 1
ATOM 714 C C . HIS A 1 90 ? 3.680 -10.320 -7.247 1.00 90.56 90 HIS A C 1
ATOM 716 O O . HIS A 1 90 ? 3.746 -11.485 -6.870 1.00 90.56 90 HIS A O 1
ATOM 722 N N . TYR A 1 91 ? 4.712 -9.476 -7.149 1.00 88.38 91 TYR A N 1
ATOM 723 C CA . TYR A 1 91 ? 6.018 -9.809 -6.553 1.00 88.38 91 TYR A CA 1
ATOM 724 C C . TYR A 1 91 ? 6.730 -11.057 -7.137 1.00 88.38 91 TYR A C 1
ATOM 726 O O . TYR A 1 91 ? 7.495 -11.721 -6.442 1.00 88.38 91 TYR A O 1
ATOM 734 N N . ALA A 1 92 ? 6.538 -11.371 -8.426 1.00 87.62 92 ALA A N 1
ATOM 735 C CA . ALA A 1 92 ? 6.943 -12.651 -9.035 1.00 87.62 92 ALA A CA 1
ATOM 736 C C . ALA A 1 92 ? 8.447 -12.834 -9.355 1.00 87.62 92 ALA A C 1
ATOM 738 O O . ALA A 1 92 ? 8.835 -13.745 -10.105 1.00 87.62 92 ALA A O 1
ATOM 739 N N . GLY A 1 93 ? 9.315 -11.975 -8.825 1.00 77.00 93 GLY A N 1
ATOM 740 C CA . GLY A 1 93 ? 10.760 -12.116 -8.960 1.00 77.00 93 GLY A CA 1
ATOM 741 C C . GLY A 1 93 ? 11.538 -10.943 -8.370 1.00 77.00 93 GLY A C 1
ATOM 742 O O . GLY A 1 93 ? 10.943 -10.025 -7.805 1.00 77.00 93 GLY A O 1
ATOM 743 N N . PRO A 1 94 ? 12.875 -10.939 -8.521 1.00 67.56 94 PRO A N 1
ATOM 744 C CA . PRO A 1 94 ? 13.707 -9.822 -8.101 1.00 67.56 94 PRO A CA 1
ATOM 745 C C . PRO A 1 94 ? 13.203 -8.549 -8.774 1.00 67.56 94 PRO A C 1
ATOM 747 O O . PRO A 1 94 ? 13.226 -8.432 -10.004 1.00 67.56 94 PRO A O 1
ATOM 750 N N . ASN A 1 95 ? 12.698 -7.617 -7.967 1.00 59.47 95 ASN A N 1
ATOM 751 C CA . ASN A 1 95 ? 12.128 -6.377 -8.463 1.00 59.47 95 ASN A CA 1
ATOM 752 C C . ASN A 1 95 ? 13.231 -5.599 -9.188 1.00 59.47 95 ASN A C 1
ATOM 754 O O . ASN A 1 95 ? 14.051 -4.963 -8.533 1.00 59.47 95 ASN A O 1
ATOM 758 N N . LYS A 1 96 ? 13.253 -5.600 -10.525 1.00 55.84 96 LYS A N 1
ATOM 759 C CA . LYS A 1 96 ? 13.694 -4.432 -11.296 1.00 55.84 96 LYS A CA 1
ATOM 760 C C . LYS A 1 96 ? 12.462 -3.520 -11.373 1.00 55.84 96 LYS A C 1
ATOM 762 O O . LYS A 1 96 ? 11.504 -3.877 -12.048 1.00 55.84 96 LYS A O 1
ATOM 767 N N . GLN A 1 97 ? 12.429 -2.431 -10.595 1.00 58.09 97 GLN A N 1
ATOM 768 C CA . GLN A 1 97 ? 11.438 -1.379 -10.814 1.00 58.09 97 GLN A CA 1
ATOM 769 C C . GLN A 1 97 ? 11.794 -0.738 -12.136 1.00 58.09 97 GLN A C 1
ATOM 771 O O . GLN A 1 97 ? 12.973 -0.505 -12.419 1.00 58.09 97 GLN A O 1
ATOM 776 N N . ASN A 1 98 ? 10.754 -0.359 -12.850 1.00 53.88 98 ASN A N 1
ATOM 777 C CA . ASN A 1 98 ? 10.841 0.679 -13.850 1.00 53.88 98 ASN A CA 1
ATOM 778 C C . ASN A 1 98 ? 11.326 1.943 -13.123 1.00 53.88 98 ASN A C 1
ATOM 780 O O . ASN A 1 98 ? 10.707 2.387 -12.156 1.00 53.88 98 ASN A O 1
ATOM 784 N N . HIS A 1 99 ? 12.478 2.479 -13.527 1.00 52.12 99 HIS A N 1
ATOM 785 C CA . HIS A 1 99 ? 13.048 3.700 -12.943 1.00 52.12 99 HIS A CA 1
ATOM 786 C C . HIS A 1 99 ? 12.225 4.961 -13.272 1.00 52.12 99 HIS A C 1
ATOM 788 O O . HIS A 1 99 ? 12.522 6.036 -12.759 1.00 52.12 99 HIS A O 1
ATOM 794 N N . PHE A 1 100 ? 11.172 4.820 -14.077 1.00 50.69 100 PHE A N 1
ATOM 795 C CA . PHE A 1 100 ? 10.303 5.890 -14.535 1.00 50.69 100 PHE A CA 1
ATOM 796 C C . PHE A 1 100 ? 8.874 5.610 -14.089 1.00 50.69 100 PHE A C 1
ATOM 798 O O . PHE A 1 100 ? 8.103 4.974 -14.794 1.00 50.69 100 PHE A O 1
ATOM 805 N N . ILE A 1 101 ? 8.541 6.059 -12.886 1.00 58.78 101 ILE A N 1
ATOM 806 C CA . ILE A 1 101 ? 7.155 6.355 -12.534 1.00 58.78 101 ILE A CA 1
ATOM 807 C C . ILE A 1 101 ? 7.189 7.816 -12.166 1.00 58.78 101 ILE A C 1
ATOM 809 O O . ILE A 1 101 ? 7.842 8.215 -11.192 1.00 58.78 101 ILE A O 1
ATOM 813 N N . PHE A 1 102 ? 6.578 8.638 -13.005 1.00 60.34 102 PHE A N 1
ATOM 814 C CA . PHE A 1 102 ? 6.586 10.064 -12.760 1.00 60.34 102 PHE A CA 1
ATOM 815 C C . PHE A 1 102 ? 5.787 10.335 -11.484 1.00 60.34 102 PHE A C 1
ATOM 817 O O . PHE A 1 102 ? 4.718 9.770 -11.275 1.00 60.34 102 PHE A O 1
ATOM 824 N N . ARG A 1 103 ? 6.268 11.253 -10.633 1.00 66.12 103 ARG A N 1
ATOM 825 C CA . ARG A 1 103 ? 5.507 11.725 -9.456 1.00 66.12 103 ARG A CA 1
ATOM 826 C C . ARG A 1 103 ? 4.071 12.124 -9.819 1.00 66.12 103 ARG A C 1
ATOM 828 O O . ARG A 1 103 ? 3.196 12.053 -8.968 1.00 66.12 103 ARG A O 1
ATOM 835 N N . LYS A 1 104 ? 3.857 12.551 -11.068 1.00 71.50 104 LYS A N 1
ATOM 836 C CA . LYS A 1 104 ? 2.549 12.852 -11.643 1.00 71.50 104 LYS A CA 1
ATOM 837 C C . LYS A 1 104 ? 1.640 11.618 -11.713 1.00 71.50 104 LYS A C 1
ATOM 839 O O . LYS A 1 104 ? 0.536 11.698 -11.211 1.00 71.50 104 LYS A O 1
ATOM 844 N N . GLU A 1 105 ? 2.113 10.479 -12.218 1.00 77.12 105 GLU A N 1
ATOM 845 C CA . GLU A 1 105 ? 1.309 9.245 -12.298 1.00 77.12 105 GLU A CA 1
ATOM 846 C C . GLU A 1 105 ? 0.874 8.756 -10.913 1.00 77.12 105 GLU A C 1
ATOM 848 O O . GLU A 1 105 ? -0.280 8.393 -10.717 1.00 77.12 105 GLU A O 1
ATOM 853 N N . ILE A 1 106 ? 1.776 8.814 -9.923 1.00 73.94 106 ILE A N 1
ATOM 854 C CA . ILE A 1 106 ? 1.439 8.435 -8.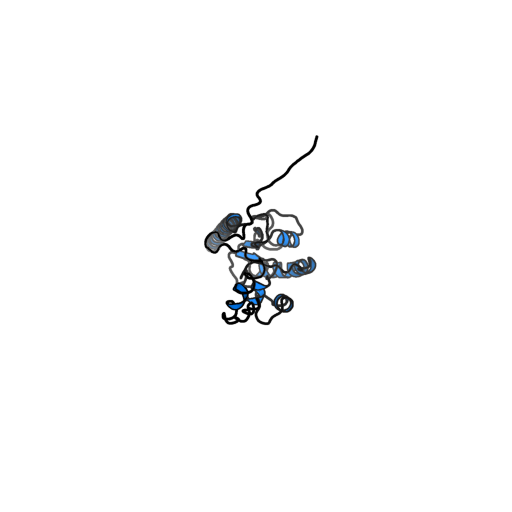540 1.00 73.94 106 ILE A CA 1
ATOM 855 C C . ILE A 1 106 ? 0.383 9.386 -7.965 1.00 73.94 106 ILE A C 1
ATOM 857 O O . ILE A 1 106 ? -0.532 8.927 -7.292 1.00 73.94 106 ILE A O 1
ATOM 861 N N . LYS A 1 107 ? 0.489 10.695 -8.237 1.00 77.31 107 LYS A N 1
ATOM 862 C CA . LYS A 1 107 ? -0.506 11.691 -7.806 1.00 77.31 107 LYS A CA 1
ATOM 863 C C . LYS A 1 107 ? -1.865 11.462 -8.462 1.00 77.31 107 LYS A C 1
ATOM 865 O O . LYS A 1 107 ? -2.870 11.513 -7.763 1.00 77.31 107 LYS A O 1
ATOM 870 N N . ASP A 1 108 ? -1.875 11.191 -9.764 1.00 83.81 108 ASP A N 1
ATOM 871 C CA . ASP A 1 108 ? -3.096 10.967 -10.540 1.00 83.81 108 ASP A CA 1
ATOM 872 C C . ASP A 1 108 ? -3.836 9.701 -10.041 1.00 83.81 108 ASP A C 1
ATOM 874 O O . ASP A 1 108 ? -5.061 9.662 -10.054 1.00 83.81 108 ASP A O 1
ATOM 878 N N . GLY A 1 109 ? -3.115 8.705 -9.503 1.00 86.88 109 GLY A N 1
ATOM 879 C CA . GLY A 1 109 ? -3.696 7.482 -8.930 1.00 86.88 109 GLY A CA 1
ATOM 880 C C . GLY A 1 109 ? -4.199 7.571 -7.478 1.00 86.88 109 GLY A C 1
ATOM 881 O O . GLY A 1 109 ? -4.747 6.587 -6.975 1.00 86.88 109 GLY A O 1
ATOM 882 N N . VAL A 1 110 ? -4.015 8.698 -6.772 1.00 91.69 110 VAL A N 1
ATOM 883 C CA . VAL A 1 110 ? -4.386 8.815 -5.342 1.00 91.69 110 VAL A CA 1
ATOM 884 C C . VAL A 1 110 ? -5.898 8.714 -5.137 1.00 91.69 110 VAL A C 1
ATOM 886 O O . VAL A 1 110 ? -6.347 7.952 -4.281 1.00 91.69 110 VAL A O 1
ATOM 889 N N . GLU A 1 111 ? -6.686 9.445 -5.924 1.00 92.44 111 GLU A N 1
ATOM 890 C CA . GLU A 1 111 ? -8.148 9.482 -5.770 1.00 92.44 111 GLU A CA 1
ATOM 891 C C . GLU A 1 111 ? -8.793 8.126 -6.090 1.00 92.44 111 GLU A C 1
ATOM 893 O O . GLU A 1 111 ? -9.689 7.664 -5.372 1.00 92.44 111 GLU A O 1
ATOM 898 N N . ASP A 1 112 ? -8.278 7.431 -7.107 1.00 93.00 112 ASP A N 1
ATOM 899 C CA . ASP A 1 112 ? -8.704 6.075 -7.455 1.00 93.00 112 ASP A CA 1
ATOM 900 C C . ASP A 1 112 ? -8.385 5.084 -6.332 1.00 93.00 112 ASP A C 1
ATOM 902 O O . ASP A 1 112 ? -9.212 4.233 -5.988 1.00 93.00 112 ASP A O 1
ATOM 906 N N . LEU A 1 113 ? -7.201 5.199 -5.722 1.00 94.94 113 LEU A N 1
ATOM 907 C CA . LEU A 1 113 ? -6.808 4.364 -4.590 1.00 94.94 113 LEU A CA 1
ATOM 908 C C . LEU A 1 113 ? -7.716 4.603 -3.377 1.00 94.94 113 LEU A C 1
ATOM 910 O O . LEU A 1 113 ? -8.205 3.637 -2.788 1.00 94.94 113 LEU A O 1
ATOM 914 N N . ILE A 1 114 ? -7.992 5.864 -3.029 1.00 96.44 114 ILE A N 1
ATOM 915 C CA . ILE A 1 114 ? -8.907 6.212 -1.929 1.00 96.44 114 ILE A CA 1
ATOM 916 C C . ILE A 1 114 ? -10.304 5.652 -2.209 1.00 96.44 114 ILE A C 1
ATOM 918 O O . ILE A 1 114 ? -10.908 5.031 -1.333 1.00 96.44 114 ILE A O 1
ATOM 922 N N . SER A 1 115 ? -10.804 5.807 -3.436 1.00 96.00 115 SER A N 1
ATOM 923 C CA . SER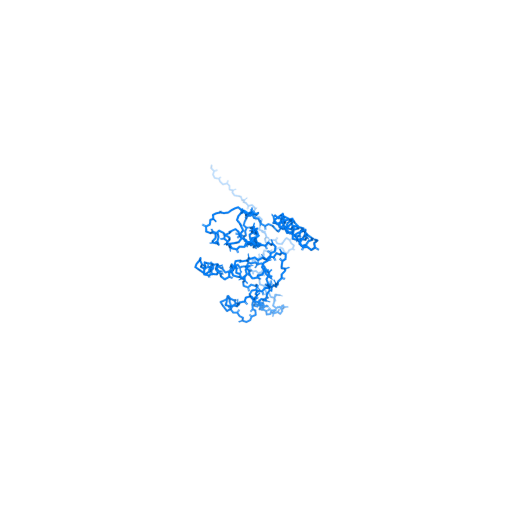 A 1 115 ? -12.116 5.294 -3.846 1.00 96.00 115 SER A CA 1
ATOM 924 C C . SER A 1 115 ? -12.194 3.767 -3.745 1.00 96.00 115 SER A C 1
ATOM 926 O O . SER A 1 115 ? -13.185 3.222 -3.250 1.00 96.00 115 SER A O 1
ATOM 928 N N . LYS A 1 116 ? -11.128 3.055 -4.135 1.00 96.19 116 LYS A N 1
ATOM 929 C CA . LYS A 1 116 ? -11.023 1.599 -3.951 1.00 96.19 116 LYS A CA 1
ATOM 930 C C . LYS A 1 116 ? -11.031 1.218 -2.472 1.00 96.19 116 LYS A C 1
ATOM 932 O O . LYS A 1 116 ? -11.782 0.321 -2.102 1.00 96.19 116 LYS A O 1
ATOM 937 N N . ILE A 1 117 ? -10.262 1.897 -1.623 1.00 97.25 117 ILE A N 1
ATOM 938 C CA . ILE A 1 117 ? -10.206 1.592 -0.183 1.00 97.25 117 ILE A CA 1
ATOM 939 C C . ILE A 1 117 ? -11.558 1.852 0.488 1.00 97.25 117 ILE A C 1
ATOM 941 O O . ILE A 1 117 ? -12.025 1.003 1.241 1.00 97.25 117 ILE A O 1
ATOM 945 N N . LYS A 1 118 ? -12.237 2.955 0.153 1.00 96.81 118 LYS A N 1
ATOM 946 C CA . LYS A 1 118 ? -13.598 3.252 0.637 1.00 96.81 118 LYS A CA 1
ATOM 947 C C . LYS A 1 118 ? -14.600 2.149 0.301 1.00 96.81 118 LYS A C 1
ATOM 949 O O . LYS A 1 118 ? -15.483 1.857 1.104 1.00 96.81 118 LYS A O 1
ATOM 954 N N . ARG A 1 119 ? -14.466 1.544 -0.882 1.00 96.31 119 ARG A N 1
ATOM 955 C CA . ARG A 1 119 ? -15.340 0.462 -1.351 1.00 96.31 119 ARG A CA 1
ATOM 956 C C . ARG A 1 119 ? -14.995 -0.899 -0.748 1.00 96.31 119 ARG A C 1
ATOM 958 O O . ARG A 1 119 ? -15.912 -1.673 -0.502 1.00 96.31 119 ARG A O 1
ATOM 965 N N . LEU A 1 120 ? -13.706 -1.204 -0.598 1.00 96.94 120 LEU A N 1
ATOM 966 C CA . LEU A 1 120 ? -13.208 -2.512 -0.144 1.00 96.94 120 LEU A CA 1
ATOM 967 C C . LEU A 1 120 ? -13.141 -2.632 1.384 1.00 96.94 120 LEU A C 1
ATOM 969 O O . LEU A 1 120 ? -13.147 -3.745 1.897 1.00 96.94 120 LEU A O 1
ATOM 973 N N . LYS A 1 121 ? -13.019 -1.495 2.085 1.00 95.88 121 LYS A N 1
ATOM 974 C CA . LYS A 1 121 ? -12.913 -1.372 3.549 1.00 95.88 121 LYS A CA 1
ATOM 975 C C . LYS A 1 121 ? -12.039 -2.464 4.193 1.00 95.88 121 LYS A C 1
ATOM 977 O O . LYS A 1 121 ? -12.529 -3.214 5.036 1.00 95.88 121 LYS A O 1
ATOM 982 N N . PRO A 1 122 ? -10.760 -2.600 3.785 1.00 97.88 122 PRO A N 1
ATOM 983 C CA . PRO A 1 122 ? -9.881 -3.576 4.411 1.00 97.88 122 PRO A CA 1
ATOM 984 C C . PRO A 1 122 ? -9.651 -3.220 5.886 1.00 97.88 122 PRO A C 1
ATOM 986 O O . PRO A 1 122 ? -9.673 -2.040 6.234 1.00 97.88 122 PRO A O 1
ATOM 989 N N . LEU A 1 123 ? -9.342 -4.197 6.745 1.00 97.81 123 LEU A N 1
ATOM 990 C CA . LEU A 1 123 ? -9.018 -3.890 8.149 1.00 97.81 123 LEU A CA 1
ATOM 991 C C . LEU A 1 123 ? -7.740 -3.049 8.283 1.00 97.81 123 LEU A C 1
ATOM 993 O O . LEU A 1 123 ? -7.609 -2.298 9.247 1.00 97.81 123 LEU A O 1
ATOM 997 N N . VAL A 1 124 ? -6.800 -3.180 7.337 1.00 98.44 124 VAL A N 1
ATOM 998 C CA . VAL A 1 124 ? -5.561 -2.389 7.264 1.00 98.44 124 VAL A CA 1
ATOM 999 C C . VAL A 1 124 ? -5.181 -2.103 5.806 1.00 98.44 124 VAL A C 1
ATOM 1001 O O . VAL A 1 124 ? -5.165 -3.009 4.966 1.00 98.44 124 VAL A O 1
ATOM 1004 N N . ALA A 1 125 ? -4.790 -0.862 5.504 1.00 98.44 125 ALA A N 1
ATOM 1005 C CA . ALA A 1 125 ? -4.127 -0.500 4.250 1.00 98.44 125 ALA A CA 1
ATOM 1006 C C . ALA A 1 125 ? -2.600 -0.490 4.444 1.00 98.44 125 ALA A C 1
ATOM 1008 O O . ALA A 1 125 ? -2.060 0.317 5.201 1.00 98.44 125 ALA A O 1
ATOM 1009 N N . CYS A 1 126 ? -1.884 -1.385 3.762 1.00 98.44 126 CYS A N 1
ATOM 1010 C CA . CYS A 1 126 ? -0.441 -1.541 3.907 1.00 98.44 126 CYS A CA 1
ATOM 1011 C C . CYS A 1 126 ? 0.322 -0.983 2.697 1.00 98.44 126 CYS A C 1
ATOM 1013 O O . CYS A 1 126 ? 0.317 -1.583 1.622 1.00 98.44 126 CYS A O 1
ATOM 1015 N N . PHE A 1 127 ? 1.048 0.122 2.870 1.00 97.69 127 PHE A N 1
ATOM 1016 C CA . PHE A 1 127 ? 1.919 0.672 1.829 1.00 97.69 127 PHE A CA 1
ATOM 1017 C C . PHE A 1 127 ? 3.276 -0.032 1.840 1.00 97.69 127 PHE A C 1
ATOM 1019 O O . PHE A 1 127 ? 4.082 0.127 2.758 1.00 97.69 127 PHE A O 1
ATOM 1026 N N . ASN A 1 128 ? 3.571 -0.779 0.779 1.00 94.69 128 ASN A N 1
ATOM 1027 C CA . ASN A 1 128 ? 4.855 -1.443 0.578 1.00 94.69 128 ASN A CA 1
ATOM 1028 C C . ASN A 1 128 ? 5.883 -0.468 -0.023 1.00 94.69 128 ASN A C 1
ATOM 1030 O O . ASN A 1 128 ? 6.265 -0.547 -1.198 1.00 94.69 128 ASN A O 1
ATOM 1034 N N . GLY A 1 129 ? 6.322 0.467 0.816 1.00 92.38 129 GLY A N 1
ATOM 1035 C CA . GLY A 1 129 ? 7.347 1.456 0.518 1.00 92.38 129 GLY A CA 1
ATOM 1036 C C . GLY A 1 129 ? 7.037 2.826 1.120 1.00 92.38 129 GLY A C 1
ATOM 1037 O O . GLY A 1 129 ? 6.058 3.466 0.757 1.00 92.38 129 GLY A O 1
ATOM 1038 N N . LYS A 1 130 ? 7.950 3.340 1.950 1.00 93.00 130 LYS A N 1
ATOM 1039 C CA . LYS A 1 130 ? 7.885 4.698 2.522 1.00 93.00 130 LYS A CA 1
ATOM 1040 C C . LYS A 1 130 ? 7.634 5.787 1.469 1.00 93.00 130 LYS A C 1
ATOM 1042 O O . LYS A 1 130 ? 6.717 6.583 1.608 1.00 93.00 130 LYS A O 1
ATOM 1047 N N . GLY A 1 131 ? 8.390 5.781 0.370 1.00 91.19 131 GLY A N 1
ATOM 1048 C CA . GLY A 1 131 ? 8.314 6.844 -0.640 1.00 91.19 131 GLY A CA 1
ATOM 1049 C C . GLY A 1 131 ? 6.956 6.985 -1.341 1.00 91.19 131 GLY A C 1
ATOM 1050 O O . GLY A 1 131 ? 6.585 8.098 -1.692 1.00 91.19 131 GLY A O 1
ATOM 1051 N N . ILE A 1 132 ? 6.201 5.895 -1.530 1.00 91.62 132 ILE A N 1
ATOM 1052 C CA . ILE A 1 132 ? 4.853 5.996 -2.119 1.00 91.62 132 ILE A CA 1
ATOM 1053 C C . ILE A 1 132 ? 3.847 6.555 -1.130 1.00 91.62 132 ILE A C 1
ATOM 1055 O O . ILE A 1 132 ? 3.002 7.355 -1.522 1.00 91.62 132 ILE A O 1
ATOM 1059 N N . TYR A 1 133 ? 3.980 6.194 0.147 1.00 95.25 133 TYR A N 1
ATOM 1060 C CA . TYR A 1 133 ? 3.123 6.754 1.173 1.00 95.25 133 TYR A CA 1
ATOM 1061 C C . TYR A 1 133 ? 3.406 8.242 1.380 1.00 95.25 133 TYR A C 1
ATOM 1063 O O . TYR A 1 133 ? 2.465 9.012 1.452 1.00 95.25 133 TYR A O 1
ATOM 1071 N N . GLU A 1 134 ? 4.669 8.681 1.356 1.00 94.56 134 GLU A N 1
ATOM 1072 C CA . GLU A 1 134 ? 4.994 10.116 1.448 1.00 94.56 134 GLU A CA 1
ATOM 1073 C C . GLU A 1 134 ? 4.382 10.945 0.306 1.00 94.56 134 GLU A C 1
ATOM 1075 O O . GLU A 1 134 ? 4.012 12.104 0.493 1.00 94.56 134 GLU A O 1
ATOM 1080 N N . ILE A 1 135 ? 4.265 10.367 -0.896 1.00 91.88 135 ILE A N 1
ATOM 1081 C CA . ILE A 1 135 ? 3.587 11.030 -2.019 1.00 91.88 135 ILE A CA 1
ATOM 1082 C C . ILE A 1 135 ? 2.074 11.061 -1.784 1.00 91.88 135 ILE A C 1
ATOM 1084 O O . ILE A 1 135 ? 1.450 12.097 -2.014 1.00 91.88 135 ILE A O 1
ATOM 1088 N N . PHE A 1 136 ? 1.506 9.947 -1.320 1.00 93.50 136 PHE A N 1
ATOM 1089 C CA . PHE A 1 136 ? 0.086 9.814 -1.000 1.00 93.50 136 PHE A CA 1
ATOM 1090 C C . PHE A 1 136 ? -0.349 10.781 0.114 1.00 93.50 136 PHE A C 1
ATOM 1092 O O . PHE A 1 136 ? -1.284 11.555 -0.078 1.00 93.50 136 PHE A O 1
ATOM 1099 N N . SER A 1 137 ? 0.361 10.793 1.246 1.00 94.00 137 SER A N 1
ATOM 1100 C CA . SER A 1 137 ? 0.070 11.624 2.423 1.00 94.00 137 SER A CA 1
ATOM 1101 C C . SER A 1 137 ? 0.527 13.075 2.273 1.00 94.00 137 SER A C 1
ATOM 1103 O O . SER A 1 137 ? 0.172 13.927 3.087 1.00 94.00 137 SER A O 1
ATOM 1105 N N . ARG A 1 138 ? 1.346 13.363 1.250 1.00 92.56 138 ARG A N 1
ATOM 1106 C CA . ARG A 1 138 ? 2.014 14.657 1.026 1.00 92.56 138 ARG A CA 1
ATOM 1107 C C . ARG A 1 138 ? 2.902 15.095 2.199 1.00 92.56 138 ARG A C 1
ATOM 1109 O O . ARG A 1 138 ? 3.249 16.270 2.292 1.00 92.56 138 ARG A O 1
ATOM 1116 N N . SER A 1 139 ? 3.298 14.151 3.052 1.00 93.50 139 SER A N 1
ATOM 1117 C CA . SER A 1 139 ? 4.043 14.390 4.288 1.00 93.50 139 SER A CA 1
ATOM 1118 C C . SER A 1 139 ? 5.146 13.352 4.466 1.00 93.50 139 SER A C 1
ATOM 1120 O O . SER A 1 139 ? 5.077 12.239 3.945 1.00 93.50 139 SER A O 1
ATOM 1122 N N . LYS A 1 140 ? 6.190 13.706 5.219 1.00 95.25 140 LYS A N 1
ATOM 1123 C CA . LYS A 1 140 ? 7.177 12.719 5.671 1.00 95.25 140 LYS A CA 1
ATOM 1124 C C . LYS A 1 140 ? 6.534 11.779 6.685 1.00 95.25 140 LYS A C 1
ATOM 1126 O O . LYS A 1 140 ? 5.673 12.193 7.449 1.00 95.25 140 LYS A O 1
ATOM 1131 N N . CYS A 1 141 ? 6.956 10.521 6.672 1.00 95.19 141 CYS A N 1
ATOM 1132 C CA . CYS A 1 141 ? 6.429 9.489 7.559 1.00 95.19 141 CYS A CA 1
ATOM 1133 C C . CYS A 1 141 ? 7.553 8.610 8.091 1.00 95.19 141 CYS A C 1
ATOM 1135 O O . CYS A 1 141 ? 8.614 8.517 7.475 1.00 95.19 141 CYS A O 1
ATOM 1137 N N . GLU A 1 142 ? 7.301 7.905 9.185 1.00 96.56 142 GLU A N 1
ATOM 1138 C CA . GLU A 1 142 ? 8.138 6.785 9.600 1.00 96.56 142 GLU A CA 1
ATOM 1139 C C . GLU A 1 142 ? 7.522 5.454 9.178 1.00 96.56 142 GLU A C 1
ATOM 1141 O O . GLU A 1 142 ? 6.336 5.361 8.874 1.00 96.56 142 GLU A O 1
ATOM 1146 N N . ILE A 1 143 ? 8.359 4.422 9.085 1.00 96.81 143 ILE A N 1
ATOM 1147 C CA . ILE A 1 143 ? 7.890 3.055 8.834 1.00 96.81 143 ILE A CA 1
ATOM 1148 C C . ILE A 1 143 ? 7.109 2.582 10.066 1.00 96.81 143 ILE A C 1
ATOM 1150 O O . ILE A 1 143 ? 7.507 2.870 11.192 1.00 96.81 143 ILE A O 1
ATOM 1154 N N . GLY A 1 144 ? 6.034 1.831 9.845 1.00 97.75 144 GLY A N 1
ATOM 1155 C CA . GLY A 1 144 ? 5.166 1.300 10.889 1.00 97.75 144 GLY A CA 1
ATOM 1156 C C . GLY A 1 144 ? 3.746 1.853 10.810 1.00 97.75 144 GLY A C 1
ATOM 1157 O O . GLY A 1 144 ? 3.281 2.281 9.748 1.00 97.75 144 GLY A O 1
ATOM 1158 N N . ASN A 1 145 ? 3.050 1.826 11.945 1.00 97.69 145 ASN A N 1
ATOM 1159 C CA . ASN A 1 145 ? 1.690 2.341 12.070 1.00 97.69 145 ASN A CA 1
ATOM 1160 C C . ASN A 1 145 ? 1.661 3.867 11.902 1.00 97.69 145 ASN A C 1
ATOM 1162 O O . ASN A 1 145 ? 2.515 4.562 12.454 1.00 97.69 145 ASN A O 1
ATOM 1166 N N . GLN A 1 146 ? 0.691 4.376 11.147 1.00 98.06 146 GLN A N 1
ATOM 1167 C CA . GLN A 1 146 ? 0.527 5.811 10.918 1.00 98.06 146 GLN A CA 1
ATOM 1168 C C . GLN A 1 146 ? -0.581 6.383 11.810 1.00 98.06 146 GLN A C 1
ATOM 1170 O O . GLN A 1 146 ? -1.548 5.676 12.102 1.00 98.06 146 GLN A O 1
ATOM 1175 N N . PRO A 1 147 ? -0.456 7.650 12.245 1.00 95.88 147 PRO A N 1
ATOM 1176 C CA . PRO A 1 147 ? -1.460 8.269 13.102 1.00 95.88 147 PRO A CA 1
ATOM 1177 C C . PRO A 1 147 ? -2.769 8.545 12.356 1.00 95.88 147 PRO A C 1
ATOM 1179 O O . PRO A 1 147 ? -3.844 8.449 12.947 1.00 95.88 147 PRO A O 1
ATOM 1182 N N . GLU A 1 148 ? -2.702 8.854 11.061 1.00 95.88 148 GLU A N 1
ATOM 1183 C CA . GLU A 1 148 ? -3.882 9.085 10.238 1.00 95.88 148 GLU A CA 1
ATOM 1184 C C . GLU A 1 148 ? -4.384 7.804 9.555 1.00 95.88 148 GLU A C 1
ATOM 1186 O O . GLU A 1 148 ? -3.621 6.987 9.034 1.00 95.88 148 GLU A O 1
ATOM 1191 N N . CYS A 1 149 ? -5.709 7.666 9.501 1.00 97.38 149 CYS A N 1
ATOM 1192 C CA . CYS A 1 149 ? -6.380 6.682 8.655 1.00 97.38 149 CYS A CA 1
ATOM 1193 C C . CYS A 1 149 ? -6.458 7.164 7.199 1.00 97.38 149 CYS A C 1
ATOM 1195 O O . CYS A 1 149 ? -6.219 8.335 6.884 1.00 97.38 149 CYS A O 1
ATOM 1197 N N . ILE A 1 150 ? -6.848 6.265 6.293 1.00 97.56 150 ILE A N 1
ATOM 1198 C CA . ILE A 1 150 ? -7.119 6.632 4.899 1.00 97.56 150 ILE A CA 1
ATOM 1199 C C . ILE A 1 150 ? -8.227 7.703 4.852 1.00 97.56 150 ILE A C 1
ATOM 1201 O O . ILE A 1 150 ? -9.277 7.508 5.473 1.00 97.56 150 ILE A O 1
ATOM 1205 N N . PRO A 1 151 ? -8.046 8.809 4.098 1.00 96.50 151 PRO A N 1
ATOM 1206 C CA . PRO A 1 151 ? -8.992 9.922 4.081 1.00 96.50 151 PRO A CA 1
ATOM 1207 C C . PRO A 1 151 ? -10.444 9.508 3.810 1.00 96.50 151 PRO A C 1
ATOM 1209 O O . PRO A 1 151 ? -10.774 8.911 2.780 1.00 96.50 151 PRO A O 1
ATOM 1212 N N . GLY A 1 152 ? -11.334 9.878 4.733 1.00 95.75 152 GLY A N 1
ATOM 1213 C CA . GLY A 1 152 ? -12.761 9.556 4.659 1.00 95.75 152 GLY A CA 1
ATOM 1214 C C . GLY A 1 152 ? -13.101 8.101 4.993 1.00 95.75 152 GLY A C 1
ATOM 1215 O O . GLY A 1 152 ? -14.133 7.616 4.535 1.00 95.75 152 GLY A O 1
ATOM 1216 N N . THR A 1 153 ? -12.238 7.405 5.739 1.00 96.19 153 THR A N 1
ATOM 1217 C CA . THR A 1 153 ? -12.471 6.054 6.274 1.00 96.19 153 THR A CA 1
ATOM 1218 C C . THR A 1 153 ? -11.866 5.911 7.675 1.00 96.19 153 THR A C 1
ATOM 1220 O O . THR A 1 153 ? -11.074 6.752 8.098 1.00 96.19 153 THR A O 1
ATOM 1223 N N . ASP A 1 154 ? -12.185 4.815 8.356 1.00 95.94 154 ASP A N 1
ATOM 1224 C CA . ASP A 1 154 ? -11.566 4.341 9.602 1.00 95.94 154 ASP A CA 1
ATOM 1225 C C . ASP A 1 154 ? -10.464 3.286 9.355 1.00 95.94 154 ASP A C 1
ATOM 1227 O O . ASP A 1 154 ? -10.050 2.565 10.270 1.00 95.94 154 ASP A O 1
ATOM 1231 N N . VAL A 1 155 ? -10.007 3.160 8.103 1.00 97.69 155 VAL A N 1
ATOM 1232 C CA . VAL A 1 155 ? -9.000 2.175 7.702 1.00 97.69 155 VAL A CA 1
ATOM 1233 C C . VAL A 1 155 ? -7.616 2.679 8.125 1.00 97.69 155 VAL A C 1
ATOM 1235 O O . VAL A 1 155 ? -7.131 3.658 7.543 1.00 97.69 155 VAL A O 1
ATOM 1238 N N . PRO A 1 156 ? -6.947 2.024 9.092 1.00 98.06 156 PRO A N 1
ATOM 1239 C CA . PRO A 1 156 ? -5.615 2.413 9.524 1.00 98.06 156 PRO A CA 1
ATOM 1240 C C . PRO A 1 156 ? -4.583 2.148 8.429 1.00 98.06 156 PRO A C 1
ATOM 1242 O O . PRO A 1 156 ? -4.732 1.242 7.596 1.00 98.06 156 PRO A O 1
ATOM 1245 N N . VAL A 1 157 ? -3.499 2.920 8.472 1.00 98.62 157 VAL A N 1
ATOM 1246 C CA . VAL A 1 157 ? -2.393 2.802 7.527 1.00 98.62 157 VAL A CA 1
ATOM 1247 C C . VAL A 1 157 ? -1.161 2.213 8.203 1.00 98.62 157 VAL A C 1
ATOM 1249 O O . VAL A 1 157 ? -0.721 2.681 9.249 1.00 98.62 157 VAL A O 1
ATOM 1252 N N . TYR A 1 158 ? -0.554 1.222 7.552 1.00 98.69 158 TYR A N 1
ATOM 1253 C CA . TYR A 1 158 ? 0.743 0.677 7.942 1.00 98.69 158 TYR A CA 1
ATOM 1254 C C . TYR A 1 158 ? 1.748 0.816 6.795 1.00 98.69 158 TYR A C 1
ATOM 1256 O O . TYR A 1 158 ? 1.495 0.383 5.669 1.00 98.69 158 TYR A O 1
ATOM 1264 N N . VAL A 1 159 ? 2.910 1.405 7.062 1.00 98.38 159 VAL A N 1
ATOM 1265 C CA . VAL A 1 159 ? 3.956 1.644 6.059 1.00 98.38 159 VAL A CA 1
ATOM 1266 C C . VAL A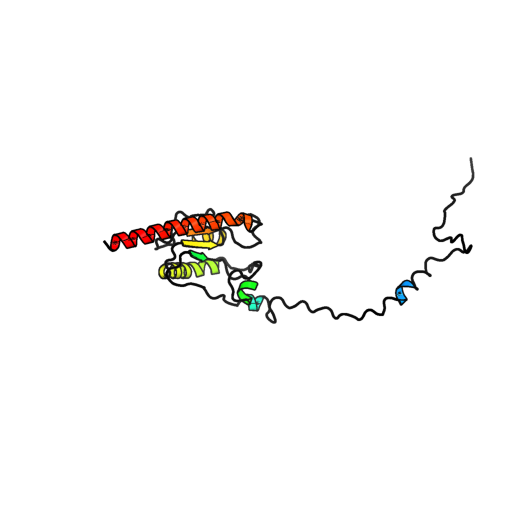 1 159 ? 5.092 0.660 6.270 1.00 98.38 159 VAL A C 1
ATOM 1268 O O . VAL A 1 159 ? 5.718 0.647 7.321 1.00 98.38 159 VAL A O 1
ATOM 1271 N N . MET A 1 160 ? 5.412 -0.128 5.248 1.00 95.81 160 MET A N 1
ATOM 1272 C CA . MET A 1 160 ? 6.560 -1.034 5.248 1.00 95.81 160 MET A CA 1
ATOM 1273 C C . MET A 1 160 ? 7.757 -0.435 4.503 1.00 95.81 160 MET A C 1
ATOM 1275 O O . MET A 1 160 ? 7.589 0.384 3.585 1.00 95.81 160 MET A O 1
ATOM 1279 N N . PRO A 1 161 ? 8.991 -0.894 4.790 1.00 93.50 161 PRO A N 1
ATOM 1280 C CA . PRO A 1 161 ? 10.056 -0.740 3.812 1.00 93.50 161 PRO A CA 1
ATOM 1281 C C . PRO A 1 161 ? 9.670 -1.461 2.518 1.00 93.50 161 PRO A C 1
ATOM 1283 O O . PRO A 1 161 ? 8.972 -2.474 2.534 1.00 93.50 161 PRO A O 1
ATOM 1286 N N . SER A 1 162 ? 10.183 -0.981 1.384 1.00 90.75 162 SER A N 1
ATOM 1287 C CA . SER A 1 162 ? 9.955 -1.681 0.120 1.00 90.75 162 SER A CA 1
ATOM 1288 C C . SER A 1 162 ? 10.496 -3.111 0.196 1.00 90.75 162 SER A C 1
ATOM 1290 O O . SER A 1 162 ? 11.649 -3.336 0.577 1.00 90.75 162 SER A O 1
ATOM 1292 N N . THR A 1 163 ? 9.707 -4.093 -0.239 1.00 86.75 163 THR A N 1
ATOM 1293 C CA . THR A 1 163 ? 10.155 -5.493 -0.351 1.00 86.75 163 THR A CA 1
ATOM 1294 C C . THR A 1 163 ? 11.215 -5.694 -1.438 1.00 86.75 163 THR A C 1
ATOM 1296 O O . THR A 1 163 ? 11.850 -6.744 -1.483 1.00 86.75 163 THR A O 1
ATOM 1299 N N . SER A 1 164 ? 11.492 -4.677 -2.264 1.00 82.88 164 SER A N 1
ATOM 1300 C CA . SER A 1 164 ? 12.553 -4.712 -3.274 1.00 82.88 164 SER A CA 1
ATOM 1301 C C . SER A 1 164 ? 13.937 -5.005 -2.684 1.00 82.88 164 SER A C 1
ATOM 1303 O O . SER A 1 164 ? 14.333 -4.441 -1.664 1.00 82.88 164 SER A O 1
ATOM 1305 N N . GLY A 1 165 ? 14.705 -5.850 -3.376 1.00 74.31 165 GLY A N 1
ATOM 1306 C CA . GLY A 1 165 ? 16.105 -6.140 -3.044 1.00 74.31 165 GLY A CA 1
ATOM 1307 C C . GLY A 1 165 ? 17.067 -4.977 -3.317 1.00 74.31 165 GLY A C 1
ATOM 1308 O O . GLY A 1 165 ? 18.227 -5.054 -2.942 1.00 74.31 165 GLY A O 1
ATOM 1309 N N . ARG A 1 166 ? 16.607 -3.888 -3.953 1.00 74.06 166 ARG A N 1
ATOM 1310 C CA . ARG A 1 166 ? 17.407 -2.659 -4.126 1.00 74.06 166 ARG A CA 1
ATOM 1311 C C . ARG A 1 166 ? 17.507 -1.811 -2.861 1.00 74.06 166 ARG A C 1
ATOM 1313 O O . ARG A 1 166 ? 18.335 -0.908 -2.805 1.00 74.06 166 ARG A O 1
ATOM 1320 N N . THR A 1 167 ? 16.622 -2.021 -1.891 1.00 75.56 167 THR A N 1
ATOM 1321 C CA . THR A 1 167 ? 16.620 -1.223 -0.666 1.00 75.56 167 THR A CA 1
ATOM 1322 C C . THR A 1 167 ? 17.864 -1.546 0.152 1.00 75.56 167 THR A C 1
ATOM 1324 O O . THR A 1 167 ? 17.970 -2.633 0.707 1.00 75.56 167 THR A O 1
ATOM 1327 N N . MET A 1 168 ? 18.781 -0.585 0.258 1.00 81.69 168 MET A N 1
ATOM 1328 C CA . MET A 1 168 ? 20.032 -0.763 1.003 1.00 81.69 168 MET A CA 1
ATOM 1329 C C . MET A 1 168 ? 19.832 -0.750 2.523 1.00 81.69 168 MET A C 1
ATOM 1331 O O . MET A 1 168 ? 20.614 -1.357 3.242 1.00 81.69 168 MET A O 1
ATOM 1335 N N . THR A 1 169 ? 18.770 -0.104 3.013 1.00 85.50 169 THR A N 1
ATOM 1336 C CA . THR A 1 169 ? 18.460 -0.006 4.450 1.00 85.50 169 THR A CA 1
ATOM 1337 C C . THR A 1 169 ? 18.103 -1.357 5.078 1.00 85.50 169 THR A C 1
ATOM 1339 O O . THR A 1 169 ? 18.386 -1.583 6.246 1.00 85.50 169 THR A O 1
ATOM 1342 N N . TYR A 1 170 ? 17.490 -2.255 4.299 1.00 87.00 170 TYR A N 1
ATOM 1343 C CA . TYR A 1 170 ? 17.061 -3.588 4.734 1.00 87.00 170 TYR A CA 1
ATOM 1344 C C . TYR A 1 170 ? 17.467 -4.608 3.661 1.00 87.00 170 TYR A C 1
ATOM 1346 O O . TYR A 1 170 ? 16.634 -4.982 2.824 1.00 87.00 170 TYR A O 1
ATOM 1354 N N . PRO A 1 171 ? 18.755 -4.995 3.616 1.00 83.88 171 PRO A N 1
ATOM 1355 C CA . PRO A 1 171 ? 19.312 -5.755 2.501 1.00 83.88 171 PRO A CA 1
ATOM 1356 C C . PRO A 1 171 ? 18.792 -7.195 2.440 1.00 83.88 171 PRO A C 1
ATOM 1358 O O . PRO A 1 171 ? 18.685 -7.759 1.349 1.00 83.88 171 PRO A O 1
ATOM 1361 N N . ARG A 1 172 ? 18.439 -7.802 3.580 1.00 87.62 172 ARG A N 1
ATOM 1362 C CA . ARG A 1 172 ? 17.972 -9.195 3.650 1.00 87.62 172 ARG A CA 1
ATOM 1363 C C . ARG A 1 172 ? 16.476 -9.252 3.931 1.00 87.62 172 ARG A C 1
ATOM 1365 O O . ARG A 1 172 ? 15.910 -8.381 4.586 1.00 87.62 172 ARG A O 1
ATOM 1372 N N . ALA A 1 173 ? 15.829 -10.332 3.495 1.00 85.50 173 ALA A N 1
ATOM 1373 C CA . ALA A 1 173 ? 14.427 -10.589 3.827 1.00 85.50 173 ALA A CA 1
ATOM 1374 C C . ALA A 1 173 ? 14.206 -10.706 5.348 1.00 85.50 173 ALA A C 1
ATOM 1376 O O . ALA A 1 173 ? 13.215 -10.195 5.863 1.00 85.50 173 ALA A O 1
ATOM 1377 N N . SER A 1 174 ? 15.168 -11.291 6.071 1.00 91.25 174 SER A N 1
ATOM 1378 C CA . SER A 1 174 ? 15.158 -11.383 7.537 1.00 91.25 174 SER A CA 1
ATOM 1379 C C . SER A 1 174 ? 15.085 -10.017 8.218 1.00 91.25 174 SER A C 1
ATOM 1381 O O . SER A 1 174 ? 14.430 -9.883 9.244 1.00 91.25 174 SER A O 1
ATOM 1383 N N . ASP A 1 175 ? 15.692 -8.986 7.622 1.00 91.31 175 ASP A N 1
ATOM 1384 C CA . ASP A 1 175 ? 15.691 -7.625 8.175 1.00 91.31 175 ASP A CA 1
ATOM 1385 C C . ASP A 1 175 ? 14.309 -6.963 8.057 1.00 91.31 175 ASP A C 1
ATOM 1387 O O . ASP A 1 175 ? 14.023 -5.984 8.745 1.00 91.31 175 ASP A O 1
ATOM 1391 N N . LYS A 1 176 ? 13.449 -7.498 7.180 1.00 91.81 176 LYS A N 1
ATOM 1392 C CA . LYS A 1 176 ? 12.094 -6.995 6.927 1.00 91.81 176 LYS A CA 1
ATOM 1393 C C . LYS A 1 176 ? 11.017 -7.783 7.667 1.00 91.81 176 LYS A C 1
ATOM 1395 O O . LYS A 1 176 ? 9.906 -7.281 7.794 1.00 91.81 176 LYS A O 1
ATOM 1400 N N . LEU A 1 177 ? 11.331 -8.989 8.148 1.00 94.81 177 LEU A N 1
ATOM 1401 C CA . LEU A 1 177 ? 10.362 -9.900 8.764 1.00 94.81 177 LEU A CA 1
ATOM 1402 C C . LEU A 1 177 ? 9.601 -9.246 9.923 1.00 94.81 177 LEU A C 1
ATOM 1404 O O . LEU A 1 177 ? 8.388 -9.411 10.011 1.00 94.81 177 LEU A O 1
ATOM 1408 N N . ARG A 1 178 ? 10.287 -8.438 10.739 1.00 96.00 178 ARG A N 1
ATOM 1409 C CA . ARG A 1 178 ? 9.673 -7.717 11.863 1.00 96.00 178 ARG A CA 1
ATOM 1410 C C . ARG A 1 178 ? 8.474 -6.857 11.454 1.00 96.00 178 ARG A C 1
ATOM 1412 O O . ARG A 1 178 ? 7.460 -6.872 12.130 1.00 96.00 178 ARG A O 1
ATOM 1419 N N . PHE A 1 179 ? 8.527 -6.206 10.290 1.00 97.12 179 PHE A N 1
ATOM 1420 C CA . PHE A 1 179 ? 7.430 -5.352 9.824 1.00 97.12 179 PHE A CA 1
ATOM 1421 C C . PHE A 1 179 ? 6.204 -6.165 9.400 1.00 97.12 179 PHE A C 1
ATOM 1423 O O . PHE A 1 179 ? 5.074 -5.708 9.517 1.00 97.12 179 PHE A O 1
ATOM 1430 N N . PHE A 1 180 ? 6.409 -7.399 8.931 1.00 97.75 180 PHE A N 1
ATOM 1431 C CA . PHE A 1 180 ? 5.301 -8.316 8.668 1.00 97.75 180 PHE A CA 1
ATOM 1432 C C . PHE A 1 180 ? 4.693 -8.859 9.966 1.00 97.75 180 PHE A C 1
ATOM 1434 O O . PHE A 1 180 ? 3.489 -9.100 10.011 1.00 97.75 180 PHE A O 1
ATOM 1441 N N . GLN A 1 181 ? 5.505 -9.046 11.010 1.00 98.12 181 GLN A N 1
ATOM 1442 C CA . GLN A 1 181 ? 5.027 -9.447 12.336 1.00 98.12 181 GLN A CA 1
ATOM 1443 C C . GLN A 1 181 ? 4.193 -8.327 12.975 1.00 98.12 181 GLN A C 1
ATOM 1445 O O . GLN A 1 181 ? 3.049 -8.568 13.342 1.00 98.12 181 GLN A O 1
ATOM 1450 N N . GLU A 1 182 ? 4.695 -7.094 12.972 1.00 98.12 182 GLU A N 1
ATOM 1451 C CA . GLU A 1 182 ? 3.957 -5.911 13.440 1.00 98.12 182 GLU A CA 1
ATOM 1452 C C . GLU A 1 182 ? 2.652 -5.687 12.649 1.00 98.12 182 GLU A C 1
ATOM 1454 O O . GLU A 1 182 ? 1.596 -5.423 13.223 1.00 98.12 182 GLU A O 1
ATOM 1459 N N . LEU A 1 183 ? 2.681 -5.848 11.319 1.00 98.44 183 LEU A N 1
ATOM 1460 C CA . LEU A 1 183 ? 1.474 -5.765 10.489 1.00 98.44 183 LEU A CA 1
ATOM 1461 C C . LEU A 1 183 ? 0.443 -6.843 10.861 1.00 98.44 183 LEU A C 1
ATOM 1463 O O . LEU A 1 183 ? -0.761 -6.574 10.880 1.00 98.44 183 LEU A O 1
ATOM 1467 N N . LYS A 1 184 ? 0.903 -8.067 11.149 1.00 98.38 184 LYS A N 1
ATOM 1468 C CA . LYS A 1 184 ? 0.036 -9.162 11.600 1.00 98.38 184 LYS A CA 1
ATOM 1469 C C . LYS A 1 184 ? -0.634 -8.801 12.929 1.00 98.38 184 LYS A C 1
ATOM 1471 O O . LYS A 1 184 ? -1.842 -9.005 13.035 1.00 98.38 184 LYS A O 1
ATOM 1476 N N . GLU A 1 185 ? 0.118 -8.259 13.885 1.00 98.12 185 GLU A N 1
ATOM 1477 C CA . GLU A 1 185 ? -0.394 -7.824 15.193 1.00 98.12 185 GLU A CA 1
ATOM 1478 C C . GLU A 1 185 ? -1.463 -6.735 15.048 1.00 98.12 185 GLU A C 1
ATOM 1480 O O . GLU A 1 185 ? -2.553 -6.864 15.608 1.00 98.12 185 GLU A O 1
ATOM 1485 N N . LEU A 1 186 ? -1.208 -5.714 14.220 1.00 97.81 186 LEU A N 1
ATOM 1486 C CA . LEU A 1 186 ? -2.188 -4.662 13.930 1.00 97.81 186 LEU A CA 1
ATOM 1487 C C . LEU A 1 186 ? -3.478 -5.240 13.332 1.00 97.81 186 LEU A C 1
ATOM 1489 O O . LEU A 1 186 ? -4.583 -4.891 13.751 1.00 97.81 186 LEU A O 1
ATOM 1493 N N . ARG A 1 187 ? -3.346 -6.153 12.366 1.00 98.06 187 ARG A N 1
ATOM 1494 C CA . ARG A 1 187 ? -4.490 -6.835 11.755 1.00 98.06 187 ARG A CA 1
ATOM 1495 C C . ARG A 1 187 ? -5.274 -7.641 12.788 1.00 98.06 187 ARG A C 1
ATOM 1497 O O . ARG A 1 187 ? -6.501 -7.558 12.802 1.00 98.06 187 ARG A O 1
ATOM 1504 N N . ASP A 1 188 ? -4.592 -8.414 13.633 1.00 98.06 188 ASP A N 1
ATOM 1505 C CA . ASP A 1 188 ? -5.229 -9.245 14.663 1.00 98.06 188 ASP A CA 1
ATOM 1506 C C . ASP A 1 188 ? -6.010 -8.377 15.667 1.00 98.06 188 ASP A C 1
ATOM 1508 O O . ASP A 1 188 ? -7.176 -8.667 15.948 1.00 98.06 188 ASP A O 1
ATOM 1512 N N . ALA A 1 189 ? -5.436 -7.251 16.104 1.00 96.31 189 ALA A N 1
ATOM 1513 C CA . ALA A 1 189 ? -6.119 -6.286 16.966 1.00 96.31 189 ALA A CA 1
ATOM 1514 C C . ALA A 1 189 ? -7.380 -5.693 16.307 1.00 96.31 189 ALA A C 1
ATOM 1516 O O . ALA A 1 189 ? -8.445 -5.633 16.926 1.00 96.31 189 ALA A O 1
ATOM 1517 N N . ARG A 1 190 ? -7.306 -5.299 15.025 1.00 95.00 190 ARG A N 1
ATOM 1518 C CA . ARG A 1 190 ? -8.467 -4.750 14.295 1.00 95.00 190 ARG A CA 1
ATOM 1519 C C . ARG A 1 190 ? -9.566 -5.782 14.080 1.00 95.00 190 ARG A C 1
ATOM 1521 O O . ARG A 1 190 ? -10.746 -5.436 14.168 1.00 95.00 190 ARG A O 1
ATOM 1528 N N . LYS A 1 191 ? -9.189 -7.033 13.819 1.00 95.44 191 LYS A N 1
ATOM 1529 C CA . LYS A 1 191 ? -10.131 -8.136 13.623 1.00 95.44 191 LYS A CA 1
ATOM 1530 C C . LYS A 1 191 ? -10.889 -8.461 14.908 1.00 95.44 191 LYS A C 1
ATOM 1532 O O . LYS A 1 191 ? -12.106 -8.605 14.858 1.00 95.44 191 LYS A O 1
ATOM 1537 N N . ALA A 1 192 ? -10.192 -8.494 16.045 1.00 94.06 192 ALA A N 1
ATOM 1538 C CA . ALA A 1 192 ? -10.814 -8.671 17.356 1.00 94.06 192 ALA A CA 1
ATOM 1539 C C . ALA A 1 192 ? -11.799 -7.535 17.680 1.00 94.06 192 ALA A C 1
ATOM 1541 O O . ALA A 1 192 ? -12.928 -7.796 18.082 1.00 94.06 192 ALA A O 1
ATOM 1542 N N . MET A 1 193 ? -11.410 -6.282 17.422 1.00 90.69 193 MET A N 1
ATOM 1543 C CA . MET A 1 193 ? -12.286 -5.128 17.655 1.00 90.69 193 MET A CA 1
ATOM 1544 C C . MET A 1 193 ? -13.561 -5.184 16.801 1.00 90.69 193 MET A C 1
ATOM 1546 O O . MET A 1 193 ? -14.650 -4.958 17.312 1.00 90.69 193 MET A O 1
ATOM 1550 N N . THR A 1 194 ? -13.439 -5.563 15.525 1.00 87.62 194 THR A N 1
ATOM 1551 C CA . THR A 1 194 ? -14.594 -5.695 14.617 1.00 87.62 194 THR A CA 1
ATOM 1552 C C . THR A 1 194 ? -15.541 -6.813 15.064 1.00 87.62 194 THR A C 1
ATOM 1554 O O . THR A 1 194 ? -16.754 -6.650 14.998 1.00 87.62 194 THR A O 1
ATOM 1557 N N . ALA A 1 195 ? -15.003 -7.936 15.551 1.00 84.62 195 ALA A N 1
ATOM 1558 C CA . ALA A 1 195 ? -15.815 -9.036 16.071 1.00 84.62 195 ALA A CA 1
ATOM 1559 C C . ALA A 1 195 ? -16.611 -8.632 17.325 1.00 84.62 195 ALA A C 1
ATOM 1561 O O . ALA A 1 195 ? -17.770 -9.017 17.454 1.00 84.62 195 ALA A O 1
ATOM 1562 N N . ASN A 1 196 ? -16.013 -7.827 18.209 1.00 80.88 196 ASN A N 1
ATOM 1563 C CA . ASN A 1 196 ? -16.678 -7.345 19.419 1.00 80.88 196 ASN A CA 1
ATOM 1564 C C . ASN A 1 196 ? -17.808 -6.353 19.100 1.00 80.88 196 ASN A C 1
ATOM 1566 O O . ASN A 1 196 ? -18.894 -6.497 19.647 1.00 80.88 196 ASN A O 1
ATOM 1570 N N . THR A 1 197 ? -17.604 -5.414 18.167 1.00 80.12 197 THR A N 1
ATOM 1571 C CA . THR A 1 197 ? -18.661 -4.471 17.743 1.00 80.12 197 THR A CA 1
ATOM 1572 C C . THR A 1 197 ? -19.875 -5.198 17.163 1.00 80.12 197 THR A C 1
ATOM 1574 O O . THR A 1 197 ? -21.008 -4.889 17.507 1.00 80.12 197 THR A O 1
ATOM 1577 N N . VAL A 1 198 ? -19.650 -6.227 16.339 1.00 77.31 198 VAL A N 1
ATOM 1578 C CA . VAL A 1 198 ? -20.747 -7.035 15.782 1.00 77.31 198 VAL A CA 1
ATOM 1579 C C . VAL A 1 198 ? -21.487 -7.819 16.873 1.00 77.31 198 VAL A C 1
ATOM 1581 O O . VAL A 1 198 ? -22.679 -8.069 16.730 1.00 77.31 198 VAL A O 1
ATOM 1584 N N . ALA A 1 199 ? -20.822 -8.224 17.955 1.00 72.94 199 ALA A N 1
ATOM 1585 C CA . ALA A 1 199 ? -21.487 -8.907 19.064 1.00 72.94 199 ALA A CA 1
ATOM 1586 C C . ALA A 1 199 ? -22.380 -7.958 19.887 1.00 72.94 199 ALA A C 1
ATOM 1588 O O . ALA A 1 199 ? -23.475 -8.354 20.285 1.00 72.94 199 ALA A O 1
ATOM 1589 N N . GLU A 1 200 ? -21.938 -6.716 20.105 1.00 72.00 200 GLU A N 1
ATOM 1590 C CA . GLU A 1 200 ? -22.697 -5.695 20.842 1.00 72.00 200 GLU A CA 1
ATOM 1591 C C . GLU A 1 200 ? -23.937 -5.217 20.072 1.00 72.00 200 GLU A C 1
ATOM 1593 O O . GLU A 1 200 ? -25.002 -5.105 20.668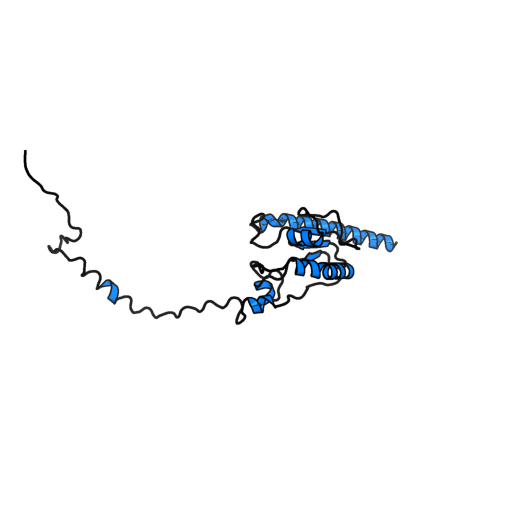 1.00 72.00 200 GLU A O 1
ATOM 1598 N N . ASP A 1 201 ? -23.847 -5.034 18.751 1.00 71.06 201 ASP A N 1
ATOM 1599 C CA . ASP A 1 201 ? -24.985 -4.593 17.922 1.00 71.06 201 ASP A CA 1
ATOM 1600 C C . ASP A 1 201 ? -26.080 -5.671 17.734 1.00 71.06 201 ASP A C 1
ATOM 1602 O O . ASP A 1 201 ? -27.169 -5.375 17.241 1.00 71.06 201 ASP A O 1
ATOM 1606 N N . ASN A 1 202 ? -25.800 -6.929 18.097 1.00 61.66 202 ASN A N 1
ATOM 1607 C CA . ASN A 1 202 ? -26.727 -8.063 17.971 1.00 61.66 202 ASN A CA 1
ATOM 1608 C C . ASN A 1 202 ? -27.365 -8.502 19.308 1.00 61.66 202 ASN A C 1
ATOM 1610 O O . ASN A 1 202 ? -28.065 -9.520 19.324 1.00 61.66 202 ASN A O 1
ATOM 1614 N N . THR A 1 203 ? -27.118 -7.781 20.409 1.00 55.47 203 THR A N 1
ATOM 1615 C CA . THR A 1 203 ? -27.689 -8.048 21.746 1.00 55.47 203 THR A CA 1
ATOM 1616 C C . THR A 1 203 ? -28.696 -6.970 22.128 1.00 55.47 203 THR A C 1
ATOM 1618 O O . THR A 1 203 ? -29.767 -7.337 22.662 1.00 55.47 203 THR A O 1
#

Organism: Exaiptasia diaphana (NCBI:txid2652724)

Secondary structure (DSSP, 8-state):
-----------TTEETTTTEEPPGGGGHHHHTTSSS-S------PPPPTTTT--HHHHHT--------SS-SEEEE-S---HHHHHHTSTT-SS----S---HHHHHHTHHHHHHHHHHH--SEEEEE-HHHHHHHHSS---SEEEEEESTTS--EEEEEPP-STT-SSS-SHHHHHHHHHHHHHHHHHHHHHHHHHHHHTT-

Foldseek 3Di:
DDDDDDDPDDDPQQDPVPRDGDDPPPVVVVVVPPPPPDDDPDPPPPQDPLHPDDLVRLVPAAQDDPADAAALEDEDEPGDASQCSSVSHPPRDQGPDDPDDPLVNLLVCLVVVLVVCVVRVHLAYEYQAQVSVCSNVVHHDDAAWDPDARPPDPHTYGYFHHPHCPDPVQNDPVSRVVSVVRSVVSSVVSVVVVVVVVVVVVD

Radius of gyration: 33.36 Å; chains: 1; bounding box: 121×52×55 Å

Sequence (203 aa):
MSRKTKSDRFSPYFDSRSGKCHDAQQLQDEQDSQTSKLGSKSPRKRARKYGDMTEDEVMKLLLPDRVDQNLDILFIGINPGLTSAYKGHHYAGPNKQNHFIFRKEIKDGVEDLISKIKRLKPLVACFNGKGIYEIFSRSKCEIGNQPECIPGTDVPVYVMPSTSGRTMTYPRASDKLRFFQELKELRDARKAMTANTVAEDNT